Protein AF-A0A8C4LKC0-F1 (afdb_monomer_lite)

Secondary structure (DSSP, 8-state):
---------------------------------------------------------------PPPP-PPP-----PPPP-----------------S---HHHHHHHHHHHHHHHHHHHHHHHHHHHHHHHHHHHHHHHHHHHHHHHHHHHHHHHHHHHHHHHHHHHHHHHHHHHHHHHHHHHHHHHHHHHHHHHHHHHHHHHHHHHHHHHHHHHHHHHHHHHHHHHHHHHHHHHHHHHHHHHHHHS---------

Sequence (257 aa):
MTSSCISSSHCLGSTRTFRARNVSVCSSDVGDQPGAEVKAASLCLSATQAHANRVCVGTTPLGRPSLCLPHSCNAACPLPGTCDIPGNIGTCGTYCEGTMNSHEKVTMQFLNNRLANYLEKVRQLERDNAELETKILELSKCHESSVCLDYQNYFWTMEELQQKILCSKAENARLIIQIDNAKLAADHFRIKHESERALRQLVESDMCGMHKLLDDLSLAKADLEAQQESLKEELLCLMSNHEQTCSLPVGSRPFRP

Radius of gyration: 64.74 Å; chains: 1; bounding box: 136×68×201 Å

pLDDT: mean 70.98, std 27.34, range [29.52, 98.81]

Structure (mmCIF, N/CA/C/O backbone):
data_AF-A0A8C4LKC0-F1
#
_entry.id   AF-A0A8C4LKC0-F1
#
loop_
_atom_site.group_PDB
_atom_site.id
_atom_site.type_symbol
_atom_site.label_atom_id
_atom_site.label_alt_id
_atom_site.label_comp_id
_atom_site.label_asym_id
_atom_site.label_entity_id
_atom_site.label_seq_id
_atom_site.pdbx_PDB_ins_code
_atom_site.Cartn_x
_atom_site.Cartn_y
_atom_site.Cartn_z
_atom_site.occupancy
_atom_site.B_iso_or_equiv
_atom_site.auth_seq_id
_atom_site.auth_comp_id
_atom_site.auth_asym_id
_atom_site.auth_atom_id
_atom_site.pdbx_PDB_model_num
ATOM 1 N N . MET A 1 1 ? 17.987 -31.503 33.584 1.00 37.50 1 MET A N 1
ATOM 2 C CA . MET A 1 1 ? 19.422 -31.763 33.322 1.00 37.50 1 MET A CA 1
ATOM 3 C C . MET A 1 1 ? 19.566 -31.660 31.809 1.00 37.50 1 MET A C 1
ATOM 5 O O . MET A 1 1 ? 18.883 -32.423 31.154 1.00 37.50 1 MET A O 1
ATOM 9 N N . THR A 1 2 ? 20.209 -30.707 31.139 1.00 37.84 2 THR A N 1
ATOM 10 C CA . THR A 1 2 ? 21.272 -29.709 31.387 1.00 37.84 2 THR A CA 1
ATOM 11 C C . THR A 1 2 ? 21.119 -28.668 30.253 1.00 37.84 2 THR A C 1
ATOM 13 O O . THR A 1 2 ? 20.965 -29.064 29.106 1.00 37.84 2 THR A O 1
ATOM 16 N N . SER A 1 3 ? 20.864 -27.383 30.514 1.00 39.84 3 SER A N 1
ATOM 17 C CA . SER A 1 3 ? 21.844 -26.281 30.618 1.00 39.84 3 SER A CA 1
ATOM 18 C C . SER A 1 3 ? 22.968 -26.281 29.572 1.00 39.84 3 SER A C 1
ATOM 20 O O . SER A 1 3 ? 23.794 -27.190 29.568 1.00 39.84 3 SER A O 1
ATOM 22 N N . SER A 1 4 ? 23.057 -25.218 28.765 1.00 42.38 4 SER A N 1
ATOM 23 C CA . SER A 1 4 ? 24.272 -24.382 28.686 1.00 42.38 4 SER A CA 1
ATOM 24 C C . SER A 1 4 ? 24.050 -23.147 27.802 1.00 42.38 4 SER A C 1
ATOM 26 O O . SER A 1 4 ? 23.957 -23.215 26.581 1.00 42.38 4 SER A O 1
ATOM 28 N N . CYS A 1 5 ? 23.978 -21.996 28.466 1.00 36.09 5 CYS A N 1
ATOM 29 C CA . CYS A 1 5 ? 24.148 -20.670 27.890 1.00 36.09 5 CYS A CA 1
ATOM 30 C C . CYS A 1 5 ? 25.656 -20.394 27.775 1.00 36.09 5 CYS A C 1
ATOM 32 O O . CYS A 1 5 ? 26.385 -20.667 28.729 1.00 36.09 5 CYS A O 1
ATOM 34 N N . ILE A 1 6 ? 26.124 -19.823 26.664 1.00 41.34 6 ILE A N 1
ATOM 35 C CA . ILE A 1 6 ? 27.495 -19.310 26.553 1.00 41.34 6 ILE A CA 1
ATOM 36 C C . ILE A 1 6 ? 27.437 -17.786 26.533 1.00 41.34 6 ILE A C 1
ATOM 38 O O . ILE A 1 6 ? 27.023 -17.167 25.556 1.00 41.34 6 ILE A O 1
ATOM 42 N N . SER A 1 7 ? 27.864 -17.207 27.651 1.00 36.09 7 SER A N 1
ATOM 43 C CA . SER A 1 7 ? 28.342 -15.834 27.755 1.00 36.09 7 SER A CA 1
ATOM 44 C C . SER A 1 7 ? 29.701 -15.715 27.067 1.00 36.09 7 SER A C 1
ATOM 46 O O . SER A 1 7 ? 30.572 -16.556 27.279 1.00 36.09 7 SER A O 1
ATOM 48 N N . SER A 1 8 ? 29.932 -14.630 26.332 1.00 33.34 8 SER A N 1
ATOM 49 C CA . SER A 1 8 ? 31.282 -14.091 26.189 1.00 33.34 8 SER A CA 1
ATOM 50 C C . SER A 1 8 ? 31.224 -12.574 26.130 1.00 33.34 8 SER A C 1
ATOM 52 O O . SER A 1 8 ? 30.426 -11.973 25.413 1.00 33.34 8 SER A O 1
ATOM 54 N N . SER A 1 9 ? 32.045 -11.984 26.979 1.00 35.56 9 SER A N 1
ATOM 55 C CA . SER A 1 9 ? 32.097 -10.588 27.361 1.00 35.56 9 SER A CA 1
ATOM 56 C C . SER A 1 9 ? 33.472 -10.022 27.011 1.00 35.56 9 SER A C 1
ATOM 58 O O . SER A 1 9 ? 34.477 -10.686 27.247 1.00 35.56 9 SER A O 1
ATOM 60 N N . HIS A 1 10 ? 33.472 -8.754 26.592 1.00 33.09 10 HIS A N 1
ATOM 61 C CA . HIS A 1 10 ? 34.586 -7.795 26.560 1.00 33.09 10 HIS A CA 1
ATOM 62 C C . HIS A 1 10 ? 35.634 -7.906 25.443 1.00 33.09 10 HIS A C 1
ATOM 64 O O . HIS A 1 10 ? 36.452 -8.812 25.429 1.00 33.09 10 HIS A O 1
ATOM 70 N N . CYS A 1 11 ? 35.741 -6.820 24.665 1.00 29.81 11 CYS A N 1
ATOM 71 C CA . CYS A 1 11 ? 37.018 -6.140 24.433 1.00 29.81 11 CYS A CA 1
ATOM 72 C C . CYS A 1 11 ? 36.810 -4.616 24.494 1.00 29.81 11 CYS A C 1
ATOM 74 O O . CYS A 1 11 ? 35.957 -4.052 23.812 1.00 29.81 11 CYS A O 1
ATOM 76 N N . LEU A 1 12 ? 37.593 -3.982 25.367 1.00 37.25 12 LEU A N 1
ATOM 77 C CA . LEU A 1 12 ? 37.791 -2.542 25.520 1.00 37.25 12 LEU A CA 1
ATOM 78 C C . LEU A 1 12 ? 38.548 -1.961 24.318 1.00 37.25 12 LEU A C 1
ATOM 80 O O . LEU A 1 12 ? 39.459 -2.596 23.795 1.00 37.25 12 LEU A O 1
ATOM 84 N N . GLY A 1 13 ? 38.239 -0.713 23.959 1.00 30.61 13 GLY A N 1
ATOM 85 C CA . GLY A 1 13 ? 38.996 0.046 22.965 1.00 30.61 13 GLY A CA 1
ATOM 86 C C . GLY A 1 13 ? 38.559 1.506 22.883 1.00 30.61 13 GLY A C 1
ATOM 87 O O . GLY A 1 13 ? 37.824 1.888 21.982 1.00 30.61 13 GLY A O 1
ATOM 88 N N . SER A 1 14 ? 39.009 2.324 23.837 1.00 34.75 14 SER A N 1
ATOM 89 C CA . SER A 1 14 ? 38.993 3.790 23.744 1.00 34.75 14 SER A CA 1
ATOM 90 C C . SER A 1 14 ? 39.811 4.271 22.547 1.00 34.75 14 SER A C 1
ATOM 92 O O . SER A 1 14 ? 40.939 3.818 22.381 1.00 34.75 14 SER A O 1
ATOM 94 N N . THR A 1 15 ? 39.332 5.276 21.804 1.00 31.05 15 THR A N 1
ATOM 95 C CA . THR A 1 15 ? 40.091 6.518 21.534 1.00 31.05 15 THR A CA 1
ATOM 96 C C . THR A 1 15 ? 39.315 7.540 20.690 1.00 31.05 15 THR A C 1
ATOM 98 O O . THR A 1 15 ? 38.725 7.222 19.668 1.00 31.05 15 THR A O 1
ATOM 101 N N . ARG A 1 16 ? 39.491 8.805 21.103 1.00 31.92 16 ARG A N 1
ATOM 102 C CA . ARG A 1 16 ? 39.514 10.054 20.316 1.00 31.92 16 ARG A CA 1
ATOM 103 C C . ARG A 1 16 ? 38.202 10.765 19.960 1.00 31.92 16 ARG A C 1
ATOM 105 O O . ARG A 1 16 ? 37.596 10.596 18.913 1.00 31.92 16 ARG A O 1
ATOM 112 N N . THR A 1 17 ? 37.929 11.748 20.812 1.00 36.75 17 THR A N 1
ATOM 113 C CA . THR A 1 17 ? 37.409 13.075 20.477 1.00 36.75 17 THR A CA 1
ATOM 114 C C . THR A 1 17 ? 38.262 13.782 19.408 1.00 36.75 17 THR A C 1
ATOM 116 O O . THR A 1 17 ? 39.487 13.759 19.492 1.00 36.75 17 THR A O 1
ATOM 119 N N . PHE A 1 18 ? 37.627 14.465 18.446 1.00 29.52 18 PHE A N 1
ATOM 120 C CA . PHE A 1 18 ? 38.150 15.658 17.745 1.00 29.52 18 PHE A CA 1
ATOM 121 C C . PHE A 1 18 ? 36.968 16.348 17.027 1.00 29.52 18 PHE A C 1
ATOM 123 O O . PHE A 1 18 ? 36.332 15.761 16.164 1.00 29.52 18 PHE A O 1
ATOM 130 N N . ARG A 1 19 ? 36.457 17.458 17.573 1.00 30.58 19 ARG A N 1
ATOM 131 C CA . ARG A 1 19 ? 36.753 18.857 17.199 1.00 30.58 19 ARG A CA 1
ATOM 132 C C . ARG A 1 19 ? 36.077 19.295 15.893 1.00 30.58 19 ARG A C 1
ATOM 134 O O . ARG A 1 19 ? 36.538 18.987 14.801 1.00 30.58 19 ARG A O 1
ATOM 141 N N . ALA A 1 20 ? 35.041 20.113 16.059 1.00 40.28 20 ALA A N 1
ATOM 142 C CA . ALA A 1 20 ? 34.450 20.940 15.019 1.00 40.28 20 ALA A CA 1
ATOM 143 C C . ALA A 1 20 ? 35.513 21.817 14.335 1.00 40.28 20 ALA A C 1
ATOM 145 O O . ALA A 1 20 ? 36.292 22.505 15.004 1.00 40.28 20 ALA A O 1
ATOM 146 N N . ARG A 1 21 ? 35.509 21.822 13.002 1.00 34.72 21 ARG A N 1
ATOM 147 C CA . ARG A 1 21 ? 36.080 22.890 12.181 1.00 34.72 21 ARG A CA 1
ATOM 148 C C . ARG A 1 21 ? 35.129 23.176 11.028 1.00 34.72 21 ARG A C 1
ATOM 150 O O . ARG A 1 21 ? 34.971 22.357 10.132 1.00 34.72 21 ARG A O 1
ATOM 157 N N . ASN A 1 22 ? 34.538 24.361 11.083 1.00 33.53 22 ASN A N 1
ATOM 158 C CA . ASN A 1 22 ? 34.004 25.053 9.923 1.00 33.53 22 ASN A CA 1
ATOM 159 C C . ASN A 1 22 ? 35.179 25.410 9.008 1.00 33.53 22 ASN A C 1
ATOM 161 O O . ASN A 1 22 ? 36.146 26.012 9.480 1.00 33.53 22 ASN A O 1
ATOM 165 N N . VAL A 1 23 ? 35.084 25.080 7.721 1.00 32.91 23 VAL A N 1
ATOM 166 C CA . VAL A 1 23 ? 35.866 25.738 6.670 1.00 32.91 23 VAL A CA 1
ATOM 167 C C . VAL A 1 23 ? 34.937 26.027 5.496 1.00 32.91 23 VAL A C 1
ATOM 169 O O . VAL A 1 23 ? 34.335 25.133 4.911 1.00 32.91 23 VAL A O 1
ATOM 172 N N . SER A 1 24 ? 34.822 27.321 5.227 1.00 37.06 24 SER A N 1
ATOM 173 C CA . SER A 1 24 ? 34.201 27.978 4.087 1.00 37.06 24 SER A CA 1
ATOM 174 C C . SER A 1 24 ? 34.976 27.744 2.795 1.00 37.06 24 SER A C 1
ATOM 176 O O . SER A 1 24 ? 36.196 27.893 2.830 1.00 37.06 24 SER A O 1
ATOM 178 N N . VAL A 1 25 ? 34.277 27.585 1.667 1.00 30.22 25 VAL A N 1
ATOM 179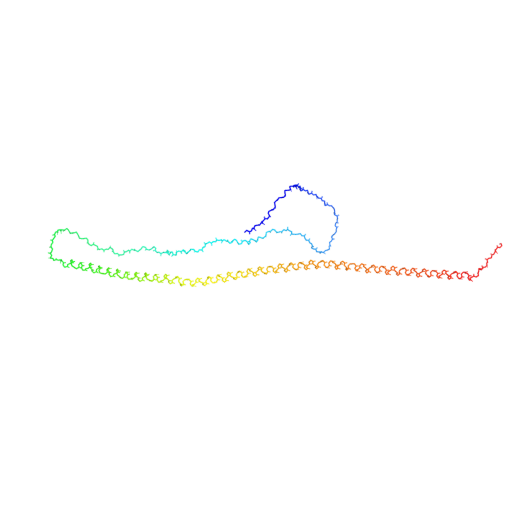 C CA . VAL A 1 25 ? 34.674 28.176 0.374 1.00 30.22 25 VAL A CA 1
ATOM 180 C C . VAL A 1 25 ? 33.410 28.431 -0.465 1.00 30.22 25 VAL A C 1
ATOM 182 O O . VAL A 1 25 ? 32.741 27.484 -0.860 1.00 30.22 25 VAL A O 1
ATOM 185 N N . CYS A 1 26 ? 33.112 29.704 -0.747 1.00 29.91 26 CYS A N 1
ATOM 186 C CA . CYS A 1 26 ? 32.236 30.153 -1.836 1.00 29.91 26 CYS A CA 1
ATOM 187 C C . CYS A 1 26 ? 32.918 31.326 -2.558 1.00 29.91 26 CYS A C 1
ATOM 189 O O . CYS A 1 26 ? 33.368 32.265 -1.900 1.00 29.91 26 CYS A O 1
ATOM 191 N N . SER A 1 27 ? 32.986 31.255 -3.888 1.00 31.16 27 SER A N 1
ATOM 192 C CA . SER A 1 27 ? 33.262 32.322 -4.878 1.00 31.16 27 SER A CA 1
ATOM 193 C C . SER A 1 27 ? 33.128 31.652 -6.265 1.00 31.16 27 SER A C 1
ATOM 195 O O . SER A 1 27 ? 33.616 30.533 -6.401 1.00 31.16 27 SER A O 1
ATOM 197 N N . SER A 1 28 ? 32.448 32.161 -7.300 1.00 35.59 28 SER A N 1
ATOM 198 C CA . SER A 1 28 ? 31.987 33.522 -7.632 1.00 35.59 28 SER A CA 1
ATOM 199 C C . SER A 1 28 ? 30.809 33.496 -8.639 1.00 35.59 28 SER A C 1
ATOM 201 O O . SER A 1 28 ? 30.602 32.484 -9.307 1.00 35.59 28 SER A O 1
ATOM 203 N N . ASP A 1 29 ? 30.118 34.641 -8.743 1.00 31.62 29 ASP A N 1
ATOM 204 C CA . ASP A 1 29 ? 29.080 35.116 -9.697 1.00 31.62 29 ASP A CA 1
ATOM 205 C C . ASP A 1 29 ? 29.373 34.861 -11.204 1.00 31.62 29 ASP A C 1
ATOM 207 O O . ASP A 1 29 ? 30.519 34.612 -11.566 1.00 31.62 29 ASP A O 1
ATOM 211 N N . VAL A 1 30 ? 28.431 34.897 -12.169 1.00 35.84 30 VAL A N 1
ATOM 212 C CA . VAL A 1 30 ? 27.499 35.983 -12.583 1.00 35.84 30 VAL A CA 1
ATOM 213 C C . VAL A 1 30 ? 26.305 35.400 -13.365 1.00 35.84 30 VAL A C 1
ATOM 215 O O . VAL A 1 30 ? 26.451 34.407 -14.075 1.00 35.84 30 VAL A O 1
ATOM 218 N N . GLY A 1 31 ? 25.125 36.016 -13.219 1.00 30.73 31 GLY A N 1
ATOM 219 C CA . GLY A 1 31 ? 23.857 35.543 -13.775 1.00 30.73 31 GLY A CA 1
ATOM 220 C C . GLY A 1 31 ? 23.422 36.126 -15.122 1.00 30.73 31 GLY A C 1
ATOM 221 O O . GLY A 1 31 ? 24.015 37.066 -15.633 1.00 30.73 31 GLY A O 1
ATOM 222 N N . ASP A 1 32 ? 22.321 35.560 -15.621 1.00 32.28 32 ASP A N 1
ATOM 223 C CA . ASP A 1 32 ? 21.267 36.220 -16.397 1.00 32.28 32 ASP A CA 1
ATOM 224 C C . ASP A 1 32 ? 19.953 35.415 -16.228 1.00 32.28 32 ASP A C 1
ATOM 226 O O . ASP A 1 32 ? 19.963 34.191 -16.085 1.00 32.28 32 ASP A O 1
ATOM 230 N N . GLN A 1 33 ? 18.821 36.120 -16.157 1.00 35.34 33 GLN A N 1
ATOM 231 C CA . GLN A 1 33 ? 17.441 35.643 -15.912 1.00 35.34 33 GLN A CA 1
ATOM 232 C C . GLN A 1 33 ? 16.586 35.797 -17.200 1.00 35.34 33 GLN A C 1
ATOM 234 O O . GLN A 1 33 ? 17.034 36.476 -18.120 1.00 35.34 33 GLN A O 1
ATOM 239 N N . PRO A 1 34 ? 15.284 35.420 -17.244 1.00 45.25 34 PRO A N 1
ATOM 240 C CA . PRO A 1 34 ? 14.593 34.256 -16.675 1.00 45.25 34 PRO A CA 1
ATOM 241 C C . PRO A 1 34 ? 13.685 33.541 -17.717 1.00 45.25 34 PRO A C 1
ATOM 243 O O . PRO A 1 34 ? 13.189 34.144 -18.665 1.00 45.25 34 PRO A O 1
ATOM 246 N N . GLY A 1 35 ? 13.367 32.261 -17.493 1.00 30.48 35 GLY A N 1
ATOM 247 C CA . GLY A 1 35 ? 12.399 31.518 -18.313 1.00 30.48 35 GLY A CA 1
ATOM 248 C C . GLY A 1 35 ? 11.907 30.234 -17.644 1.00 30.48 35 GLY A C 1
ATOM 249 O O . GLY A 1 35 ? 12.530 29.196 -17.780 1.00 30.48 35 GLY A O 1
ATOM 250 N N . ALA A 1 36 ? 10.817 30.369 -16.888 1.00 36.09 36 ALA A N 1
ATOM 251 C CA . ALA A 1 36 ? 9.809 29.382 -16.481 1.00 36.09 36 ALA A CA 1
ATOM 252 C C . ALA A 1 36 ? 10.169 27.874 -16.306 1.00 36.09 36 ALA A C 1
ATOM 254 O O . ALA A 1 36 ? 10.377 27.139 -17.263 1.00 36.09 36 ALA A O 1
ATOM 255 N N . GLU A 1 37 ? 9.978 27.443 -15.049 1.00 35.41 37 GLU A N 1
ATOM 256 C CA . GLU A 1 37 ? 9.457 26.151 -14.550 1.00 35.41 37 GLU A CA 1
ATOM 257 C C . GLU A 1 37 ? 10.383 25.078 -13.918 1.00 35.41 37 GLU A C 1
ATOM 259 O O . GLU A 1 37 ? 11.386 24.633 -14.458 1.00 35.41 37 GLU A O 1
ATOM 264 N N . VAL A 1 38 ? 9.860 24.586 -12.776 1.00 33.75 38 VAL A N 1
ATOM 265 C CA . VAL A 1 38 ? 10.078 23.319 -12.038 1.00 33.75 38 VAL A CA 1
ATOM 266 C C . VAL A 1 38 ? 11.004 23.310 -10.799 1.00 33.75 38 VAL A C 1
ATOM 268 O O . VAL A 1 38 ? 12.221 23.229 -10.866 1.00 33.75 38 VAL A O 1
ATOM 271 N N . LYS A 1 39 ? 10.321 23.292 -9.637 1.00 36.88 39 LYS A N 1
ATOM 272 C CA . LYS A 1 39 ? 10.565 22.569 -8.364 1.00 36.88 39 LYS A CA 1
ATOM 273 C C . LYS A 1 39 ? 11.960 21.959 -8.109 1.00 36.88 39 LYS A C 1
ATOM 275 O O . LYS A 1 39 ? 12.294 20.955 -8.722 1.00 36.88 39 LYS A O 1
ATOM 280 N N . ALA A 1 40 ? 12.575 22.343 -6.981 1.00 32.53 40 ALA A N 1
ATOM 281 C CA . ALA A 1 40 ? 12.791 21.444 -5.831 1.00 32.53 40 ALA A CA 1
ATOM 282 C C . ALA A 1 40 ? 13.346 22.172 -4.584 1.00 32.53 40 ALA A C 1
ATOM 284 O O . ALA A 1 40 ? 14.272 22.965 -4.671 1.00 32.53 40 ALA A O 1
ATOM 285 N N . ALA A 1 41 ? 12.794 21.774 -3.431 1.00 35.41 41 ALA A N 1
ATOM 286 C CA . ALA A 1 41 ? 13.377 21.751 -2.085 1.00 35.41 41 ALA A CA 1
ATOM 287 C C . ALA A 1 41 ? 13.736 23.072 -1.372 1.00 35.41 41 ALA A C 1
ATOM 289 O O . ALA A 1 41 ? 14.814 23.622 -1.546 1.00 35.41 41 ALA A O 1
ATOM 290 N N . SER A 1 42 ? 12.892 23.460 -0.409 1.00 39.84 42 SER A N 1
ATOM 291 C CA . SER A 1 42 ? 13.318 23.762 0.970 1.00 39.84 42 SER A CA 1
ATOM 292 C C . SER A 1 42 ? 12.097 24.140 1.807 1.00 39.84 42 SER A C 1
ATOM 294 O O . SER A 1 42 ? 11.524 25.205 1.607 1.00 39.84 42 SER A O 1
ATOM 296 N N . LEU A 1 43 ? 11.678 23.266 2.724 1.00 37.94 43 LEU A N 1
ATOM 297 C CA . LEU A 1 43 ? 10.808 23.636 3.845 1.00 37.94 43 LEU A CA 1
ATOM 298 C C . LEU A 1 43 ? 10.836 22.520 4.896 1.00 37.94 43 LEU A C 1
ATOM 300 O O . LEU A 1 43 ? 9.907 21.735 5.043 1.00 37.94 43 LEU A O 1
ATOM 304 N N . CYS A 1 44 ? 11.941 22.445 5.636 1.00 39.12 44 CYS A N 1
ATOM 305 C CA . CYS A 1 44 ? 11.968 21.756 6.924 1.00 39.12 44 CYS A CA 1
ATOM 306 C C . CYS A 1 44 ? 11.695 22.782 8.024 1.00 39.12 44 CYS A C 1
ATOM 308 O O . CYS A 1 44 ? 12.611 23.256 8.689 1.00 39.12 44 CYS A O 1
ATOM 310 N N . LEU A 1 45 ? 10.421 23.134 8.187 1.00 43.56 45 LEU A N 1
ATOM 311 C CA . LEU A 1 45 ? 9.901 23.868 9.337 1.00 43.56 45 LEU A CA 1
ATOM 312 C C . LEU A 1 45 ? 8.488 23.363 9.629 1.00 43.56 45 LEU A C 1
ATOM 314 O O . LEU A 1 45 ? 7.521 23.873 9.081 1.00 43.56 45 LEU A O 1
ATOM 318 N N . SER A 1 46 ? 8.390 22.373 10.514 1.00 38.06 46 SER A N 1
ATOM 319 C CA . SER A 1 46 ? 7.244 22.232 11.417 1.00 38.06 46 SER A CA 1
ATOM 320 C C . SER A 1 46 ? 7.523 21.136 12.439 1.00 38.06 46 SER A C 1
ATOM 322 O O . SER A 1 46 ? 7.549 19.945 12.134 1.00 38.06 46 SER A O 1
ATOM 324 N N . ALA A 1 47 ? 7.754 21.584 13.669 1.00 39.50 47 ALA A N 1
ATOM 325 C CA . ALA A 1 47 ? 7.640 20.781 14.867 1.00 39.50 47 ALA A CA 1
ATOM 326 C C . ALA A 1 47 ? 6.162 20.443 15.157 1.00 39.50 47 ALA A C 1
ATOM 328 O O . ALA A 1 47 ? 5.251 21.120 14.685 1.00 39.50 47 ALA A O 1
ATOM 329 N N . THR A 1 48 ? 5.982 19.442 16.023 1.00 45.06 48 THR A N 1
ATOM 330 C CA . THR A 1 48 ? 4.782 19.095 16.811 1.00 45.06 48 THR A CA 1
ATOM 331 C C . THR A 1 48 ? 3.569 18.496 16.091 1.00 45.06 48 THR A C 1
ATOM 333 O O . THR A 1 48 ? 2.728 19.221 15.584 1.00 45.06 48 THR A O 1
ATOM 336 N N . GLN A 1 49 ? 3.375 17.178 16.252 1.00 40.28 49 GLN A N 1
ATOM 337 C CA . GLN A 1 49 ? 2.106 16.651 16.773 1.00 40.28 49 GLN A CA 1
ATOM 338 C C . GLN A 1 49 ? 2.315 15.284 17.442 1.00 40.28 49 GLN A C 1
ATOM 340 O O . GLN A 1 49 ? 2.811 14.333 16.844 1.00 40.28 49 GLN A O 1
ATOM 345 N N . ALA A 1 50 ? 1.981 15.222 18.729 1.00 43.62 50 ALA A N 1
ATOM 346 C CA . ALA A 1 50 ? 2.074 14.045 19.575 1.00 43.62 50 ALA A CA 1
ATOM 347 C C . ALA A 1 50 ? 1.012 12.999 19.204 1.00 43.62 50 ALA A C 1
ATOM 349 O O . ALA A 1 50 ? -0.164 13.330 19.095 1.00 43.62 50 ALA A O 1
ATOM 350 N N . HIS A 1 51 ? 1.401 11.725 19.142 1.00 42.91 51 HIS A N 1
ATOM 351 C CA . HIS A 1 51 ? 0.477 10.614 19.370 1.00 42.91 51 HIS A CA 1
ATOM 352 C C . HIS A 1 51 ? 1.011 9.737 20.498 1.00 42.91 51 HIS A C 1
ATOM 354 O O . HIS A 1 51 ? 1.663 8.712 20.307 1.00 42.91 51 HIS A O 1
ATOM 360 N N . ALA A 1 52 ? 0.717 10.181 21.717 1.00 41.72 52 ALA A N 1
ATOM 361 C CA . ALA A 1 52 ? 0.752 9.344 22.899 1.00 41.72 52 ALA A CA 1
ATOM 362 C C . ALA A 1 52 ? -0.469 8.410 22.874 1.00 41.72 52 ALA A C 1
ATOM 364 O O . ALA A 1 52 ? -1.520 8.746 23.400 1.00 41.72 52 ALA A O 1
ATOM 365 N N . ASN A 1 53 ? -0.322 7.225 22.280 1.00 47.66 53 ASN A N 1
ATOM 366 C CA . ASN A 1 53 ? -1.230 6.096 22.509 1.00 47.66 53 ASN A CA 1
ATOM 367 C C . ASN A 1 53 ? -0.507 5.028 23.338 1.00 47.66 53 ASN A C 1
ATOM 369 O O . ASN A 1 53 ? -0.318 3.891 22.915 1.00 47.66 53 ASN A O 1
ATOM 373 N N . ARG A 1 54 ? -0.087 5.407 24.548 1.00 42.81 54 ARG A N 1
ATOM 374 C CA . ARG A 1 54 ? 0.118 4.447 25.635 1.00 42.81 54 ARG A CA 1
ATOM 375 C C . ARG A 1 54 ? -1.138 4.480 26.493 1.00 42.81 54 ARG A C 1
ATOM 377 O O . ARG A 1 54 ? -1.260 5.308 27.387 1.00 42.81 54 ARG A O 1
ATOM 384 N N . VAL A 1 55 ? -2.076 3.580 26.211 1.00 37.66 55 VAL A N 1
ATOM 385 C CA . VAL A 1 55 ? -3.112 3.239 27.187 1.00 37.66 55 VAL A CA 1
ATOM 386 C C . VAL A 1 55 ? -2.399 2.485 28.305 1.00 37.66 55 VAL A C 1
ATOM 388 O O . VAL A 1 55 ? -2.078 1.305 28.170 1.00 37.66 55 VAL A O 1
ATOM 391 N N . CYS A 1 56 ? -2.075 3.196 29.384 1.00 38.00 56 CYS A N 1
ATOM 392 C CA . CYS A 1 56 ? -1.774 2.570 30.662 1.00 38.00 56 CYS A CA 1
ATOM 393 C C . CYS A 1 56 ? -3.028 1.803 31.089 1.00 38.00 56 CYS A C 1
ATOM 395 O O . CYS A 1 56 ? -4.052 2.410 31.399 1.00 38.00 56 CYS A O 1
ATOM 397 N N . VAL A 1 57 ? -2.957 0.472 31.082 1.00 42.47 57 VAL A N 1
ATOM 398 C CA . VAL A 1 57 ? -3.955 -0.382 31.728 1.00 42.47 57 VAL A CA 1
ATOM 399 C C . VAL A 1 57 ? -3.779 -0.177 33.230 1.00 42.47 57 VAL A C 1
ATOM 401 O O . VAL A 1 57 ? -2.933 -0.804 33.863 1.00 42.47 57 VAL A O 1
ATOM 404 N N . GLY A 1 58 ? -4.513 0.787 33.781 1.00 32.50 58 GLY A N 1
ATOM 405 C CA . GLY A 1 58 ? -4.647 0.940 35.220 1.00 32.50 58 GLY A CA 1
ATOM 406 C C . GLY A 1 58 ? -5.372 -0.282 35.767 1.00 32.50 58 GLY A C 1
ATOM 407 O O . GLY A 1 58 ? -6.518 -0.538 35.413 1.00 32.50 58 GLY A O 1
ATOM 408 N N . THR A 1 59 ? -4.702 -1.054 36.615 1.00 44.91 59 THR A N 1
ATOM 409 C CA . THR A 1 59 ? -5.340 -2.075 37.443 1.00 44.91 59 THR A CA 1
ATOM 410 C C . THR A 1 59 ? -6.094 -1.368 38.568 1.00 44.91 59 THR A C 1
ATOM 412 O O . THR A 1 59 ? -5.522 -1.088 39.621 1.00 44.91 59 THR A O 1
ATOM 415 N N . THR A 1 60 ? -7.362 -1.029 38.351 1.00 41.75 60 THR A N 1
ATOM 416 C CA . THR A 1 60 ? -8.277 -0.637 39.430 1.00 41.75 60 THR A CA 1
ATOM 417 C C . THR A 1 60 ? -9.063 -1.861 39.901 1.00 41.75 60 THR A C 1
ATOM 419 O O . THR A 1 60 ? -9.743 -2.490 39.092 1.00 41.75 60 THR A O 1
ATOM 422 N N . PRO A 1 61 ? -9.018 -2.211 41.199 1.00 46.66 61 PRO A N 1
ATOM 423 C CA . PRO A 1 61 ? -9.919 -3.193 41.770 1.00 46.66 61 PRO A CA 1
ATOM 424 C C . PRO A 1 61 ? -11.167 -2.454 42.257 1.00 46.66 61 PRO A C 1
ATOM 426 O O . PRO A 1 61 ? -11.104 -1.710 43.234 1.00 46.66 61 PRO A O 1
ATOM 429 N N . LEU A 1 62 ? -12.309 -2.631 41.597 1.00 43.41 62 LEU A N 1
ATOM 430 C CA . LEU A 1 62 ? -13.583 -2.175 42.151 1.00 43.41 62 LEU A CA 1
ATOM 431 C C . LEU A 1 62 ? -14.660 -3.237 41.981 1.00 43.41 62 LEU A C 1
ATOM 433 O O . LEU A 1 62 ? -14.971 -3.666 40.877 1.00 43.41 62 LEU A O 1
ATOM 437 N N . GLY A 1 63 ? -15.220 -3.626 43.126 1.00 33.94 63 GLY A N 1
ATOM 438 C CA . GLY A 1 63 ? -16.359 -4.524 43.226 1.00 33.94 63 GLY A CA 1
ATOM 439 C C . GLY A 1 63 ? -16.623 -5.004 44.653 1.00 33.94 63 GLY A C 1
ATOM 440 O O . GLY A 1 63 ? -16.791 -6.198 44.865 1.00 33.94 63 GLY A O 1
ATOM 441 N N . ARG A 1 64 ? -16.623 -4.107 45.652 1.00 44.09 64 ARG A N 1
ATOM 442 C CA . ARG A 1 64 ? -17.263 -4.372 46.955 1.00 44.09 64 ARG A CA 1
ATOM 443 C C . ARG A 1 64 ? -18.619 -3.654 46.957 1.00 44.09 64 ARG A C 1
ATOM 445 O O . ARG A 1 64 ? -18.623 -2.463 46.647 1.00 44.09 64 ARG A O 1
ATOM 452 N N . PRO A 1 65 ? -19.740 -4.306 47.310 1.00 38.19 65 PRO A N 1
ATOM 453 C CA . PRO A 1 65 ? -21.026 -3.626 47.382 1.00 38.19 65 PRO A CA 1
ATOM 454 C C . PRO A 1 65 ? -21.084 -2.764 48.647 1.00 38.19 65 PRO A C 1
ATOM 456 O O . PRO A 1 65 ? -20.950 -3.267 49.764 1.00 38.19 65 PRO A O 1
ATOM 459 N N . SER A 1 66 ? -21.265 -1.456 48.478 1.00 38.19 66 SER A N 1
ATOM 460 C CA . SER A 1 66 ? -21.590 -0.539 49.569 1.00 38.19 66 SER A CA 1
ATOM 461 C C . SER A 1 66 ? -23.065 -0.691 49.935 1.00 38.19 66 SER A C 1
ATOM 463 O O . SER A 1 66 ? -23.936 -0.484 49.094 1.00 38.19 66 SER A O 1
ATOM 465 N N . LEU A 1 67 ? -23.327 -1.033 51.195 1.00 40.03 67 LEU A N 1
ATOM 466 C CA . LEU A 1 67 ? -24.650 -1.041 51.814 1.00 40.03 67 LEU A CA 1
ATOM 467 C C . LEU A 1 67 ? -25.315 0.336 51.649 1.00 40.03 67 LEU A C 1
ATOM 469 O O . LEU A 1 67 ? -24.811 1.341 52.152 1.00 40.03 67 LEU A O 1
ATOM 473 N N . CYS A 1 68 ? -26.446 0.384 50.946 1.00 37.47 68 CYS A N 1
ATOM 474 C CA . CYS A 1 68 ? -27.283 1.574 50.856 1.00 37.47 68 CYS A CA 1
ATOM 475 C C . CYS A 1 68 ? -28.064 1.748 52.166 1.00 37.47 68 CYS A C 1
ATOM 477 O O . CYS A 1 68 ? -29.045 1.050 52.406 1.00 37.47 68 CYS A O 1
ATOM 479 N N . LEU A 1 69 ? -27.638 2.693 53.007 1.00 43.88 69 LEU A N 1
ATOM 480 C CA . LEU A 1 69 ? -28.449 3.226 54.103 1.00 43.88 69 LEU A CA 1
ATOM 481 C C . LEU A 1 69 ? -29.180 4.486 53.603 1.00 43.88 69 LEU A C 1
ATOM 483 O O . LEU A 1 69 ? -28.499 5.445 53.226 1.00 43.88 69 LEU A O 1
ATOM 487 N N . PRO A 1 70 ? -30.523 4.557 53.618 1.00 39.72 70 PRO A N 1
ATOM 488 C CA . PRO A 1 70 ? -31.215 5.803 53.329 1.00 39.72 70 PRO A CA 1
ATOM 489 C C . PRO A 1 70 ? -31.194 6.717 54.558 1.00 39.72 70 PRO A C 1
ATOM 491 O O . PRO A 1 70 ? -31.628 6.344 55.647 1.00 39.72 70 PRO A O 1
ATOM 494 N N . HIS A 1 71 ? -30.716 7.943 54.361 1.00 40.78 71 HIS A N 1
ATOM 495 C CA . HIS A 1 71 ? -31.005 9.076 55.233 1.00 40.78 71 HIS A CA 1
ATOM 496 C C . HIS A 1 71 ? -32.342 9.687 54.812 1.00 40.78 71 HIS A C 1
ATOM 498 O O . HIS A 1 71 ? -32.438 10.167 53.689 1.00 40.78 71 HIS A O 1
ATOM 504 N N . SER A 1 72 ? -33.324 9.725 55.716 1.00 44.78 72 SER A N 1
ATOM 505 C CA . SER A 1 72 ? -34.064 10.951 56.071 1.00 44.78 72 SER A CA 1
ATOM 506 C C . SER A 1 72 ? -35.349 10.612 56.822 1.00 44.78 72 SER A C 1
ATOM 508 O O . SER A 1 72 ? -36.278 10.100 56.207 1.00 44.78 72 SER A O 1
ATOM 510 N N . CYS A 1 73 ? -35.432 10.965 58.107 1.00 33.03 73 CYS A N 1
ATOM 511 C CA . CYS A 1 73 ? -36.537 11.760 58.666 1.00 33.03 73 CYS A CA 1
ATOM 512 C C . CYS A 1 73 ? -36.275 12.055 60.156 1.00 33.03 73 CYS A C 1
ATOM 514 O O . CYS A 1 73 ? -36.700 11.330 61.046 1.00 33.03 73 CYS A O 1
ATOM 516 N N . ASN A 1 74 ? -35.585 13.167 60.431 1.00 48.00 74 ASN A N 1
ATOM 517 C CA . ASN A 1 74 ? -35.625 13.809 61.745 1.00 48.00 74 ASN A CA 1
ATOM 518 C C . ASN A 1 74 ? -36.907 14.645 61.815 1.00 48.00 74 ASN A C 1
ATOM 520 O O . ASN A 1 74 ? -36.902 15.826 61.475 1.00 48.00 74 ASN A O 1
ATOM 524 N N . ALA A 1 75 ? -38.007 14.026 62.228 1.00 37.84 75 ALA A N 1
ATOM 525 C CA . ALA A 1 75 ? -39.188 14.740 62.690 1.00 37.84 75 ALA A CA 1
ATOM 526 C C . ALA A 1 75 ? -39.470 14.275 64.120 1.00 37.84 75 ALA A C 1
ATOM 528 O O . ALA A 1 75 ? -39.819 13.122 64.359 1.00 37.84 75 ALA A O 1
ATOM 529 N N . ALA A 1 76 ? -39.250 15.170 65.080 1.00 43.66 76 ALA A N 1
ATOM 530 C CA . ALA A 1 76 ? -39.639 14.963 66.463 1.00 43.66 76 ALA A CA 1
ATOM 531 C C . ALA A 1 76 ? -41.169 14.848 66.532 1.00 43.66 76 ALA A C 1
ATOM 533 O O . ALA A 1 76 ? -41.879 15.822 66.292 1.00 43.66 76 ALA A O 1
ATOM 534 N N . CYS A 1 77 ? -41.673 13.659 66.855 1.00 38.69 77 CYS A N 1
ATOM 535 C CA . CYS A 1 77 ? -43.077 13.454 67.193 1.00 38.69 77 CYS A CA 1
ATOM 536 C C . CYS A 1 77 ? -43.263 13.724 68.695 1.00 38.69 77 CYS A C 1
ATOM 538 O O . CYS A 1 77 ? -42.658 13.016 69.505 1.00 38.69 77 CYS A O 1
ATOM 540 N N . PRO A 1 78 ? -44.088 14.701 69.110 1.00 43.09 78 PRO A N 1
ATOM 541 C CA . PRO A 1 78 ? -44.474 14.836 70.505 1.00 43.09 78 PRO A CA 1
ATOM 542 C C . PRO A 1 78 ? -45.464 13.715 70.832 1.00 43.09 78 PRO A C 1
ATOM 544 O O . PRO A 1 78 ? -46.519 13.608 70.208 1.00 43.09 78 PRO A O 1
ATOM 547 N N . LEU A 1 79 ? -45.121 12.867 71.800 1.00 37.16 79 LEU A N 1
ATOM 548 C CA . LEU A 1 79 ? -46.047 11.880 72.353 1.00 37.16 79 LEU A CA 1
ATOM 549 C C . LEU A 1 79 ? -47.224 12.606 73.035 1.00 37.16 79 LEU A C 1
ATOM 551 O O . LEU A 1 79 ? -46.984 13.422 73.927 1.00 37.16 79 LEU A O 1
ATOM 555 N N . PRO A 1 80 ? -48.486 12.318 72.671 1.00 40.62 80 PRO A N 1
ATOM 556 C CA . PRO A 1 80 ? -49.644 12.867 73.358 1.00 40.62 80 PRO A CA 1
ATOM 557 C C . PRO A 1 80 ? -50.049 11.950 74.520 1.00 40.62 80 PRO A C 1
ATOM 559 O O . PRO A 1 80 ? -50.313 10.766 74.313 1.00 40.62 80 PRO A O 1
ATOM 562 N N . GLY A 1 81 ? -50.143 12.499 75.736 1.00 45.69 81 GLY A N 1
ATOM 563 C CA . GLY A 1 81 ? -50.862 11.834 76.830 1.00 45.69 81 GLY A CA 1
ATOM 564 C C . GLY A 1 81 ? -50.242 11.923 78.222 1.00 45.69 81 GLY A C 1
ATOM 565 O O . GLY A 1 81 ? -50.054 10.894 78.863 1.00 45.69 81 GLY A O 1
ATOM 566 N N . THR A 1 82 ? -49.982 13.128 78.730 1.00 49.22 82 THR A N 1
ATOM 567 C CA . THR A 1 82 ? -49.774 13.346 80.173 1.00 49.22 82 THR A CA 1
ATOM 568 C C . THR A 1 82 ? -50.602 14.531 80.641 1.00 49.22 82 THR A C 1
ATOM 570 O O . THR A 1 82 ? -50.085 15.630 80.827 1.00 49.22 82 THR A O 1
ATOM 573 N N . CYS A 1 83 ? -51.898 14.311 80.821 1.00 52.69 83 CYS A N 1
ATOM 574 C CA . CYS A 1 83 ? -52.737 15.158 81.658 1.00 52.69 83 CYS A CA 1
ATOM 575 C C . CYS A 1 83 ? -53.622 14.235 82.503 1.00 52.69 83 CYS A C 1
ATOM 577 O O . CYS A 1 83 ? -54.058 13.194 82.018 1.00 52.69 83 CYS A O 1
ATOM 579 N N . ASP A 1 84 ? -53.827 14.636 83.757 1.00 43.06 84 ASP A N 1
ATOM 580 C CA . ASP A 1 84 ? -54.768 14.088 84.742 1.00 43.06 84 ASP A CA 1
ATOM 581 C C . ASP A 1 84 ? -54.241 12.978 85.670 1.00 43.06 84 ASP A C 1
ATOM 583 O O . ASP A 1 84 ? -54.650 11.820 85.622 1.00 43.06 84 ASP A O 1
ATOM 587 N N . ILE A 1 85 ? -53.384 13.377 86.619 1.00 52.09 85 ILE A N 1
ATOM 588 C CA . ILE A 1 85 ? -53.301 12.714 87.929 1.00 52.09 85 ILE A CA 1
ATOM 589 C C . ILE A 1 85 ? -53.888 13.681 88.968 1.00 52.09 85 ILE A C 1
ATOM 591 O O . ILE A 1 85 ? -53.242 14.683 89.283 1.00 52.09 85 ILE A O 1
ATOM 595 N N . PRO A 1 86 ? -55.080 13.418 89.535 1.00 48.38 86 PRO A N 1
ATOM 596 C CA . PRO A 1 86 ? -55.522 14.107 90.736 1.00 48.38 86 PRO A CA 1
ATOM 597 C C . PRO A 1 86 ? -54.703 13.588 91.921 1.00 48.38 86 PRO A C 1
ATOM 599 O O . PRO A 1 86 ? -54.743 12.403 92.254 1.00 48.38 86 PRO A O 1
ATOM 602 N N . GLY A 1 87 ? -53.944 14.483 92.549 1.00 48.72 87 GLY A N 1
ATOM 603 C CA . GLY A 1 87 ? -53.290 14.211 93.821 1.00 48.72 87 GLY A CA 1
ATOM 604 C C . GLY A 1 87 ? -54.333 14.044 94.922 1.00 48.72 87 GLY A C 1
ATOM 605 O O . GLY A 1 87 ? -55.126 14.951 95.161 1.00 48.72 87 GLY A O 1
ATOM 606 N N . ASN A 1 88 ? -54.306 12.903 95.610 1.00 43.94 88 ASN A N 1
ATOM 607 C CA . ASN A 1 88 ? -54.963 12.757 96.900 1.00 43.94 88 ASN A CA 1
ATOM 608 C C . ASN A 1 88 ? -53.939 12.297 97.943 1.00 43.94 88 ASN A C 1
ATOM 610 O O . ASN A 1 88 ? -53.351 11.222 97.834 1.00 43.94 88 ASN A O 1
ATOM 614 N N . ILE A 1 89 ? -53.718 13.165 98.928 1.00 49.44 89 ILE A N 1
ATOM 615 C CA . ILE A 1 89 ? -52.939 12.921 100.139 1.00 49.44 89 ILE A CA 1
ATOM 616 C C . ILE A 1 89 ? -53.862 12.180 101.109 1.00 49.44 89 ILE A C 1
ATOM 618 O O . ILE A 1 89 ? -54.917 12.695 101.467 1.00 49.44 89 ILE A O 1
ATOM 622 N N . GLY A 1 90 ? -53.467 10.985 101.546 1.00 39.72 90 GLY A N 1
ATOM 623 C CA . GLY A 1 90 ? -54.246 10.184 102.487 1.00 39.72 90 GLY A CA 1
ATOM 624 C C . GLY A 1 90 ? -53.366 9.234 103.289 1.00 39.72 90 GLY A C 1
ATOM 625 O O . GLY A 1 90 ? -53.044 8.138 102.847 1.00 39.72 90 GLY A O 1
ATOM 626 N N . THR A 1 91 ? -52.972 9.685 104.473 1.00 45.03 91 THR A N 1
ATOM 627 C CA . THR A 1 91 ? -52.394 8.893 105.563 1.00 45.03 91 THR A CA 1
ATOM 628 C C . THR A 1 91 ? -53.420 7.882 106.102 1.00 45.03 91 THR A C 1
ATOM 630 O O . THR A 1 91 ? -54.566 8.279 106.290 1.00 45.03 91 THR A O 1
ATOM 633 N N . CYS A 1 92 ? -53.003 6.641 106.426 1.00 39.47 92 CYS A N 1
ATOM 634 C CA . CYS A 1 92 ? -53.299 5.888 107.677 1.00 39.47 92 CYS A CA 1
ATOM 635 C C . CYS A 1 92 ? -53.400 4.347 107.495 1.00 39.47 92 CYS A C 1
ATOM 637 O O . CYS A 1 92 ? -54.220 3.864 106.727 1.00 39.47 92 CYS A O 1
ATOM 639 N N . GLY A 1 93 ? -52.604 3.603 108.283 1.00 43.47 93 GLY A N 1
ATOM 640 C CA . GLY A 1 93 ? -53.080 2.537 109.189 1.00 43.47 93 GLY A CA 1
ATOM 641 C C . GLY A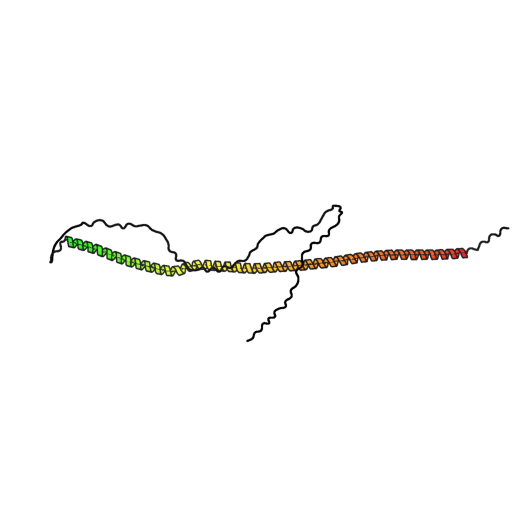 1 93 ? -53.512 1.155 108.661 1.00 43.47 93 GLY A C 1
ATOM 642 O O . GLY A 1 93 ? -54.632 0.975 108.212 1.00 43.47 93 GLY A O 1
ATOM 643 N N . THR A 1 94 ? -52.650 0.157 108.887 1.00 43.75 94 THR A N 1
ATOM 644 C CA . THR A 1 94 ? -52.910 -1.093 109.646 1.00 43.75 94 THR A CA 1
ATOM 645 C C . THR A 1 94 ? -54.259 -1.842 109.478 1.00 43.75 94 THR A C 1
ATOM 647 O O . THR A 1 94 ? -55.232 -1.528 110.147 1.00 43.75 94 THR A O 1
ATOM 650 N N . TYR A 1 95 ? -54.193 -2.934 108.698 1.00 46.09 95 TYR A N 1
ATOM 651 C CA . TYR A 1 95 ? -54.896 -4.241 108.727 1.00 46.09 95 TYR A CA 1
ATOM 652 C C . TYR A 1 95 ? -56.439 -4.406 108.795 1.00 46.09 95 TYR A C 1
ATOM 654 O O . TYR A 1 95 ? -57.128 -3.894 109.667 1.00 46.09 95 TYR A O 1
ATOM 662 N N . CYS A 1 96 ? -56.855 -5.381 107.967 1.00 42.66 96 CYS A N 1
ATOM 663 C CA . CYS A 1 96 ? -57.974 -6.337 108.068 1.00 42.66 96 CYS A CA 1
ATOM 664 C C . CYS A 1 96 ? -59.333 -6.015 107.410 1.00 42.66 96 CYS A C 1
ATOM 666 O O . CYS A 1 96 ? -60.188 -5.337 107.958 1.00 42.66 96 CYS A O 1
ATOM 668 N N . GLU A 1 97 ? -59.499 -6.652 106.243 1.00 51.19 97 GLU A N 1
ATOM 669 C CA . GLU A 1 97 ? -60.576 -7.588 105.882 1.00 51.19 97 GLU A CA 1
ATOM 670 C C . GLU A 1 97 ? -62.040 -7.120 105.937 1.00 51.19 97 GLU A C 1
ATOM 672 O O . GLU A 1 97 ? -62.637 -6.918 106.988 1.00 51.19 97 GLU A O 1
ATOM 677 N N . GLY A 1 98 ? -62.652 -7.109 104.746 1.00 56.50 98 GLY A N 1
ATOM 678 C CA . GLY A 1 98 ? -64.095 -7.265 104.597 1.00 56.50 98 GLY A CA 1
ATOM 679 C C . GLY A 1 98 ? -64.873 -5.980 104.343 1.00 56.50 98 GLY A C 1
ATOM 680 O O . GLY A 1 98 ? -65.689 -5.596 105.169 1.00 56.50 98 GLY A O 1
ATOM 681 N N . THR A 1 99 ? -64.655 -5.357 103.178 1.00 56.91 99 THR A N 1
ATOM 682 C CA . THR A 1 99 ? -65.658 -4.750 102.265 1.00 56.91 99 THR A CA 1
ATOM 683 C C . THR A 1 99 ? -64.946 -3.681 101.439 1.00 56.91 99 THR A C 1
ATOM 685 O O . THR A 1 99 ? -64.875 -2.520 101.827 1.00 56.91 99 THR A O 1
ATOM 688 N N . MET A 1 100 ? -64.376 -4.078 100.296 1.00 53.34 100 MET A N 1
ATOM 689 C CA . MET A 1 100 ? -63.841 -3.116 99.329 1.00 53.34 100 MET A CA 1
ATOM 690 C C . MET A 1 100 ? -64.977 -2.196 98.889 1.00 53.34 100 MET A C 1
ATOM 692 O O . MET A 1 100 ? -66.033 -2.662 98.447 1.00 53.34 100 MET A O 1
ATOM 696 N N . ASN A 1 101 ? -64.755 -0.895 99.029 1.00 63.22 101 ASN A N 1
ATOM 697 C CA . ASN A 1 101 ? -65.673 0.142 98.596 1.00 63.22 101 ASN A CA 1
ATOM 698 C C . ASN A 1 101 ? -66.005 -0.090 97.108 1.00 63.22 101 ASN A C 1
ATOM 700 O O . ASN A 1 101 ? -65.101 -0.325 96.303 1.00 63.22 101 ASN A O 1
ATOM 704 N N . SER A 1 102 ? -67.284 -0.045 96.712 1.00 71.88 102 SER A N 1
ATOM 705 C CA . SER A 1 102 ? -67.712 -0.295 95.319 1.00 71.88 102 SER A CA 1
ATOM 706 C C . SER A 1 102 ? -66.904 0.524 94.302 1.00 71.88 102 SER A C 1
ATOM 708 O O . SER A 1 102 ? -66.670 0.074 93.183 1.00 71.88 102 SER A O 1
ATOM 710 N N . HIS A 1 103 ? -66.438 1.705 94.709 1.00 79.00 103 HIS A N 1
ATOM 711 C CA . HIS A 1 103 ? -65.564 2.574 93.933 1.00 79.00 103 HIS A CA 1
ATOM 712 C C . HIS A 1 103 ? -64.183 1.953 93.630 1.00 79.00 103 HIS A C 1
ATOM 714 O O . HIS A 1 103 ? -63.752 1.955 92.482 1.00 79.00 103 HIS A O 1
ATOM 720 N N . GLU A 1 104 ? -63.502 1.357 94.613 1.00 83.38 104 GLU A N 1
ATOM 721 C CA . GLU A 1 104 ? -62.192 0.704 94.422 1.00 83.38 104 GLU A CA 1
ATOM 722 C C . GLU A 1 104 ? -62.295 -0.499 93.483 1.00 83.38 104 GLU A C 1
ATOM 724 O O . GLU A 1 104 ? -61.418 -0.734 92.649 1.00 83.38 104 GLU A O 1
ATOM 729 N N . LYS A 1 105 ? -63.414 -1.225 93.563 1.00 86.44 105 LYS A N 1
ATOM 730 C CA . LYS A 1 105 ? -63.704 -2.356 92.681 1.00 86.44 105 LYS A CA 1
ATOM 731 C C . LYS A 1 105 ? -63.884 -1.916 91.224 1.00 86.44 105 LYS A C 1
ATOM 733 O O . LYS A 1 105 ? -63.367 -2.580 90.327 1.00 86.44 105 LYS A O 1
ATOM 738 N N . VAL A 1 106 ? -64.563 -0.791 90.986 1.00 86.38 106 VAL A N 1
ATOM 739 C CA . VAL A 1 106 ? -64.723 -0.201 89.643 1.00 86.38 106 VAL A CA 1
ATOM 740 C C . VAL A 1 106 ? -63.383 0.315 89.109 1.00 86.38 106 VAL A C 1
ATOM 742 O O . VAL A 1 106 ? -63.046 0.050 87.955 1.00 86.38 106 VAL A O 1
ATOM 745 N N . THR A 1 107 ? -62.568 0.961 89.946 1.00 86.44 107 THR A N 1
ATOM 746 C CA . THR A 1 107 ? -61.217 1.406 89.567 1.00 86.44 107 THR A CA 1
ATOM 747 C C . THR A 1 107 ? -60.312 0.228 89.199 1.00 86.44 107 THR A C 1
ATOM 749 O O . THR A 1 107 ? -59.630 0.269 88.176 1.00 86.44 107 THR A O 1
ATOM 752 N N . MET A 1 108 ? -60.351 -0.867 89.963 1.00 92.38 108 MET A N 1
ATOM 753 C CA . MET A 1 108 ? -59.609 -2.088 89.632 1.00 92.38 108 MET A CA 1
ATOM 754 C C . MET A 1 108 ? -60.082 -2.729 88.325 1.00 92.38 108 MET A C 1
ATOM 756 O O . MET A 1 108 ? -59.261 -3.174 87.525 1.00 92.38 108 MET A O 1
ATOM 760 N N . GLN A 1 109 ? -61.390 -2.747 88.061 1.00 91.00 109 GLN A N 1
ATOM 761 C CA . GLN A 1 109 ? -61.921 -3.218 86.779 1.00 91.00 109 GLN A CA 1
ATOM 762 C C . GLN A 1 109 ? -61.466 -2.338 85.611 1.00 91.00 109 GLN A C 1
ATOM 764 O O . GLN A 1 109 ? -61.094 -2.863 84.564 1.00 91.00 109 GLN A O 1
ATOM 769 N N . PHE A 1 110 ? -61.439 -1.016 85.788 1.00 93.88 110 PHE A N 1
ATOM 770 C CA . PHE A 1 110 ? -60.934 -0.086 84.780 1.00 93.88 110 PHE A CA 1
ATOM 771 C C . PHE A 1 110 ? -59.450 -0.325 84.466 1.00 93.88 110 PHE A C 1
ATOM 773 O O . PHE A 1 110 ? -59.071 -0.422 83.296 1.00 93.88 110 PHE A O 1
ATOM 780 N N . LEU A 1 111 ? -58.616 -0.489 85.496 1.00 95.31 111 LEU A N 1
ATOM 781 C CA . LEU A 1 111 ? -57.197 -0.813 85.333 1.00 95.31 111 LEU A CA 1
ATOM 782 C C . LEU A 1 111 ? -56.999 -2.167 84.643 1.00 95.31 111 LEU A C 1
ATOM 784 O O . LEU A 1 111 ? -56.196 -2.267 83.715 1.00 95.31 111 LEU A O 1
ATOM 788 N N . ASN A 1 112 ? -57.778 -3.180 85.024 1.00 94.62 112 ASN A N 1
ATOM 789 C CA . ASN A 1 112 ? -57.740 -4.496 84.391 1.00 94.62 112 ASN A CA 1
ATOM 790 C C . ASN A 1 112 ? -58.184 -4.448 82.921 1.00 94.62 112 ASN A C 1
ATOM 792 O O . ASN A 1 112 ? -57.548 -5.076 82.080 1.00 94.62 112 ASN A O 1
ATOM 796 N N . ASN A 1 113 ? -59.215 -3.669 82.580 1.00 94.94 113 ASN A N 1
ATOM 797 C CA . ASN A 1 113 ? -59.646 -3.473 81.191 1.00 94.94 113 ASN A CA 1
ATOM 798 C C . ASN A 1 113 ? -58.571 -2.762 80.358 1.00 94.94 113 ASN A C 1
ATOM 800 O O . ASN A 1 113 ? -58.319 -3.130 79.209 1.00 94.94 113 ASN A O 1
ATOM 804 N N . ARG A 1 114 ? -57.891 -1.766 80.938 1.00 96.50 114 ARG A N 1
ATOM 805 C CA . ARG A 1 114 ? -56.757 -1.098 80.290 1.00 96.50 114 ARG A CA 1
ATOM 806 C C . ARG A 1 114 ? -55.597 -2.071 80.072 1.00 96.50 114 ARG A C 1
ATOM 808 O O . ARG A 1 114 ? -55.045 -2.101 78.975 1.00 96.50 114 ARG A O 1
ATOM 815 N N . LEU A 1 115 ? -55.266 -2.892 81.070 1.00 96.19 115 LEU A N 1
ATOM 816 C CA . LEU A 1 115 ? -54.239 -3.931 80.963 1.00 96.19 115 LEU A CA 1
ATOM 817 C C . LEU A 1 115 ? -54.592 -4.974 79.893 1.00 96.19 115 LEU A C 1
ATOM 819 O O . LEU A 1 115 ? -53.740 -5.309 79.075 1.00 96.19 115 LEU A O 1
ATOM 823 N N . ALA A 1 116 ? -55.841 -5.438 79.846 1.00 95.44 116 ALA A N 1
ATOM 824 C CA . ALA A 1 116 ? -56.313 -6.377 78.830 1.00 95.44 116 ALA A CA 1
ATOM 825 C C . ALA A 1 116 ? -56.165 -5.805 77.409 1.00 95.44 116 ALA A C 1
ATOM 827 O O . ALA A 1 116 ? -55.637 -6.485 76.530 1.00 95.44 116 ALA A O 1
ATOM 828 N N . ASN A 1 117 ? -56.533 -4.534 77.204 1.00 96.88 117 ASN A N 1
ATOM 829 C CA . ASN A 1 117 ? -56.326 -3.842 75.928 1.00 96.88 117 ASN A CA 1
ATOM 830 C C . ASN A 1 117 ? -54.840 -3.698 75.563 1.00 96.88 117 ASN A C 1
ATOM 832 O O . ASN A 1 117 ? -54.485 -3.872 74.398 1.00 96.88 117 ASN A O 1
ATOM 836 N N . TYR A 1 118 ? -53.957 -3.409 76.527 1.00 97.56 118 TYR A N 1
ATOM 837 C CA . TYR A 1 118 ? -52.510 -3.379 76.277 1.00 97.56 118 TYR A CA 1
ATOM 838 C C . TYR A 1 118 ? -51.968 -4.753 75.883 1.00 97.56 118 TYR A C 1
ATOM 840 O O . TYR A 1 118 ? -51.210 -4.842 74.923 1.00 97.56 118 TYR A O 1
ATOM 848 N N . LEU A 1 119 ? -52.368 -5.819 76.577 1.00 97.44 119 LEU A N 1
ATOM 849 C CA . LEU A 1 119 ? -51.938 -7.181 76.253 1.00 97.44 119 LEU A CA 1
ATOM 850 C C . LEU A 1 119 ? -52.416 -7.610 74.862 1.00 97.44 119 LEU A C 1
ATOM 852 O O . LEU A 1 119 ? -51.650 -8.220 74.122 1.00 97.44 119 LEU A O 1
ATOM 856 N N . GLU A 1 120 ? -53.641 -7.255 74.473 1.00 97.12 120 GLU A N 1
ATOM 857 C CA . GLU A 1 120 ? -54.139 -7.533 73.122 1.00 97.12 120 GLU A CA 1
ATOM 858 C C . GLU A 1 120 ? -53.383 -6.732 72.056 1.00 97.12 120 GLU A C 1
ATOM 860 O O . GLU A 1 120 ? -53.002 -7.275 71.019 1.00 97.12 120 GLU A O 1
ATOM 865 N N . LYS A 1 121 ? -53.072 -5.461 72.338 1.00 97.38 121 LYS A N 1
ATOM 866 C CA . LYS A 1 121 ? -52.232 -4.627 71.469 1.00 97.38 121 LYS A CA 1
ATOM 867 C C . LYS A 1 121 ? -50.834 -5.229 71.296 1.00 97.38 121 LYS A C 1
ATOM 869 O O . LYS A 1 121 ? -50.337 -5.261 70.177 1.00 97.38 121 LYS A O 1
ATOM 874 N N . VAL A 1 122 ? -50.220 -5.717 72.376 1.00 98.06 122 VAL A N 1
ATOM 875 C CA . VAL A 1 122 ? -48.905 -6.378 72.335 1.00 98.06 122 VAL A CA 1
ATOM 876 C C . VAL A 1 122 ? -48.973 -7.643 71.482 1.00 98.06 122 VAL A C 1
ATOM 878 O O . VAL A 1 122 ? -48.168 -7.783 70.571 1.00 98.06 122 VAL A O 1
ATOM 881 N N . ARG A 1 123 ? -49.987 -8.497 71.667 1.00 97.38 123 ARG A N 1
ATOM 882 C CA . ARG A 1 123 ? -50.173 -9.701 70.833 1.00 97.38 123 ARG A CA 1
ATOM 883 C C . ARG A 1 123 ? -50.420 -9.387 69.361 1.00 97.38 123 ARG A C 1
ATOM 885 O O . ARG A 1 123 ? -50.018 -10.156 68.492 1.00 97.38 123 ARG A O 1
ATOM 892 N N . GLN A 1 124 ? -51.134 -8.303 69.058 1.00 97.88 124 GLN A N 1
ATOM 893 C CA . GLN A 1 124 ? -51.310 -7.859 67.676 1.00 97.88 124 GLN A CA 1
ATOM 894 C C . GLN A 1 124 ? -49.973 -7.401 67.085 1.00 97.88 124 GLN A C 1
ATOM 896 O O . GLN A 1 124 ? -49.608 -7.857 66.010 1.00 97.88 124 GLN A O 1
ATOM 901 N N . LEU A 1 125 ? -49.211 -6.582 67.813 1.00 97.75 125 LEU A N 1
ATOM 902 C CA . LEU A 1 125 ? -47.903 -6.104 67.363 1.00 97.75 125 LEU A CA 1
ATOM 903 C C . LEU A 1 125 ? -46.882 -7.235 67.203 1.00 97.75 125 LEU A C 1
ATOM 905 O O . LEU A 1 125 ? -46.090 -7.196 66.271 1.00 97.75 125 LEU A O 1
ATOM 909 N N . GLU A 1 126 ? -46.903 -8.249 68.066 1.00 97.75 126 GLU A N 1
ATOM 910 C CA . GLU A 1 126 ? -46.056 -9.441 67.933 1.00 97.75 126 GLU A CA 1
ATOM 911 C C . GLU A 1 126 ? -46.389 -10.234 66.662 1.00 97.75 126 GLU A C 1
ATOM 913 O O . GLU A 1 126 ? -45.481 -10.666 65.953 1.00 97.75 126 GLU A O 1
ATOM 918 N N . ARG A 1 127 ? -47.682 -10.383 66.337 1.00 97.81 127 ARG A N 1
ATOM 919 C CA . ARG A 1 127 ? -48.126 -11.011 65.082 1.00 97.81 127 ARG A CA 1
ATOM 920 C C . ARG A 1 127 ? -47.705 -10.195 63.864 1.00 97.81 127 ARG A C 1
ATOM 922 O O . ARG A 1 127 ? -47.143 -10.762 62.932 1.00 97.81 127 ARG A O 1
ATOM 929 N N . ASP A 1 128 ? -47.927 -8.885 63.902 1.00 97.75 128 ASP A N 1
ATOM 930 C CA . ASP A 1 128 ? -47.570 -7.982 62.808 1.00 97.75 128 ASP A CA 1
ATOM 931 C C . ASP A 1 128 ? -46.046 -7.958 62.592 1.00 97.75 128 ASP A C 1
ATOM 933 O O . ASP A 1 128 ? -45.585 -8.000 61.454 1.00 97.75 128 ASP A O 1
ATOM 937 N N . ASN A 1 129 ? -45.243 -7.964 63.665 1.00 97.38 129 ASN A N 1
ATOM 938 C CA . ASN A 1 129 ? -43.784 -8.060 63.561 1.00 97.38 129 ASN A CA 1
ATOM 939 C C . ASN A 1 129 ? -43.341 -9.390 62.953 1.00 97.38 129 ASN A C 1
ATOM 941 O O . ASN A 1 129 ? -42.495 -9.385 62.065 1.00 97.38 129 ASN A O 1
ATOM 945 N N . ALA A 1 130 ? -43.919 -10.516 63.378 1.00 97.25 130 ALA A N 1
ATOM 946 C CA . ALA A 1 130 ? -43.598 -11.816 62.790 1.00 97.25 130 ALA A CA 1
ATOM 947 C C . ALA A 1 130 ? -43.952 -11.866 61.288 1.00 97.25 130 ALA A C 1
ATOM 949 O O . ALA A 1 130 ? -43.205 -12.421 60.475 1.00 97.25 130 ALA A O 1
ATOM 950 N N . GLU A 1 131 ? -45.063 -11.245 60.887 1.00 97.31 131 GLU A N 1
ATOM 951 C CA . GLU A 1 131 ? -45.448 -11.117 59.479 1.00 97.31 131 GLU A CA 1
ATOM 952 C C . GLU A 1 131 ? -44.489 -10.202 58.694 1.00 97.31 131 GLU A C 1
ATOM 954 O O . GLU A 1 131 ? -44.115 -10.498 57.558 1.00 97.31 131 GLU A O 1
ATOM 959 N N . LEU A 1 132 ? -44.050 -9.091 59.285 1.00 96.56 132 LEU A N 1
ATOM 960 C CA . LEU A 1 132 ? -43.076 -8.200 58.654 1.00 96.56 132 LEU A CA 1
ATOM 961 C C . LEU A 1 132 ? -41.700 -8.863 58.525 1.00 96.56 132 LEU A C 1
ATOM 963 O O . LEU A 1 132 ? -41.087 -8.775 57.462 1.00 96.56 132 LEU A O 1
ATOM 967 N N . GLU A 1 133 ? -41.230 -9.570 59.553 1.00 96.06 133 GLU A N 1
ATOM 968 C CA . GLU A 1 133 ? -39.965 -10.312 59.516 1.00 96.06 133 GLU A CA 1
ATOM 969 C C . GLU A 1 133 ? -39.980 -11.403 58.442 1.00 96.06 133 GLU A C 1
ATOM 971 O O . GLU A 1 133 ? -39.024 -11.530 57.674 1.00 96.06 133 GLU A O 1
ATOM 976 N N . THR A 1 134 ? -41.082 -12.148 58.320 1.00 95.56 134 THR A N 1
ATOM 977 C CA . THR A 1 134 ? -41.230 -13.161 57.263 1.00 95.56 134 THR A CA 1
ATOM 978 C C . THR A 1 134 ? -41.224 -12.537 55.869 1.00 95.56 134 THR A C 1
ATOM 980 O O . THR A 1 134 ? -40.486 -13.013 55.006 1.00 95.56 134 THR A O 1
ATOM 983 N N . LYS A 1 135 ? -41.931 -11.420 55.655 1.00 95.12 135 LYS A N 1
ATOM 984 C CA . LYS A 1 135 ? -41.893 -10.680 54.379 1.00 95.12 135 LYS A CA 1
ATOM 985 C C . LYS A 1 135 ? -40.502 -10.137 54.049 1.00 95.12 135 LYS A C 1
ATOM 987 O O . LYS A 1 135 ? -40.090 -10.198 52.893 1.00 95.12 135 LYS A O 1
ATOM 992 N N . ILE A 1 136 ? -39.760 -9.628 55.035 1.00 92.38 136 ILE A N 1
ATOM 993 C CA . ILE A 1 136 ? -38.379 -9.153 54.843 1.00 92.38 136 ILE A CA 1
ATOM 994 C C . ILE A 1 136 ? -37.464 -10.315 54.434 1.00 92.38 136 ILE A C 1
ATOM 996 O O . ILE A 1 136 ? -36.661 -10.176 53.507 1.00 92.38 136 ILE A O 1
ATOM 1000 N N . LEU A 1 137 ? -37.585 -11.470 55.091 1.00 90.81 137 LEU A N 1
ATOM 1001 C CA . LEU A 1 137 ? -36.809 -12.669 54.761 1.00 90.81 137 LEU A CA 1
ATOM 1002 C C . LEU A 1 137 ? -37.147 -13.231 53.373 1.00 90.81 137 LEU A C 1
ATOM 1004 O O . LEU A 1 137 ? -36.266 -13.711 52.661 1.00 90.81 137 LEU A O 1
ATOM 1008 N N . GLU A 1 138 ? -38.411 -13.174 52.970 1.00 89.62 138 GLU A N 1
ATOM 1009 C CA . GLU A 1 138 ? -38.856 -13.656 51.663 1.00 89.62 138 GLU A CA 1
ATOM 1010 C C . GLU A 1 138 ? -38.425 -12.705 50.537 1.00 89.62 138 GLU A C 1
ATOM 1012 O O . GLU A 1 138 ? -37.869 -13.142 49.526 1.00 89.62 138 GLU A O 1
ATOM 1017 N N . LEU A 1 139 ? -38.571 -11.392 50.748 1.00 84.31 139 LEU A N 1
ATOM 1018 C CA . LEU A 1 139 ? -38.104 -10.373 49.810 1.00 84.31 139 LEU A CA 1
ATOM 1019 C C . LEU A 1 139 ? -36.586 -10.362 49.680 1.00 84.31 139 LEU A C 1
ATOM 1021 O O . LEU A 1 139 ? -36.105 -10.237 48.566 1.00 84.31 139 LEU A O 1
ATOM 1025 N N . SER A 1 140 ? -35.821 -10.520 50.760 1.00 80.06 140 SER A N 1
ATOM 1026 C CA . SER A 1 140 ? -34.354 -10.597 50.667 1.00 80.06 140 SER A CA 1
ATOM 1027 C C . SER A 1 140 ? -33.890 -11.805 49.846 1.00 80.06 140 SER A C 1
ATOM 1029 O O . SER A 1 140 ? -33.028 -11.648 48.982 1.00 80.06 140 SER A O 1
ATOM 1031 N N . LYS A 1 141 ? -34.524 -12.974 50.014 1.00 78.31 141 LYS A N 1
ATOM 1032 C CA . LYS A 1 141 ? -34.265 -14.157 49.172 1.00 78.31 141 LYS A CA 1
ATOM 1033 C C . LYS A 1 141 ? -34.659 -13.944 47.705 1.00 78.31 141 LYS A C 1
ATOM 1035 O O . LYS A 1 141 ? -33.923 -14.347 46.809 1.00 78.31 141 LYS A O 1
ATOM 1040 N N . CYS A 1 142 ? -35.804 -13.314 47.440 1.00 63.62 142 CYS A N 1
ATOM 1041 C CA . CYS A 1 142 ? -36.265 -13.036 46.073 1.00 63.62 142 CYS A CA 1
ATOM 1042 C C . CYS A 1 142 ? -35.484 -11.901 45.386 1.00 63.62 142 CYS A C 1
ATOM 1044 O O . CYS A 1 142 ? -35.249 -11.958 44.178 1.00 63.62 142 CYS A O 1
ATOM 1046 N N . HIS A 1 143 ? -35.055 -10.888 46.138 1.00 60.81 143 HIS A N 1
ATOM 1047 C CA . HIS A 1 143 ? -34.304 -9.730 45.650 1.00 60.81 143 HIS A CA 1
ATOM 1048 C C . HIS A 1 143 ? -32.935 -10.143 45.097 1.00 60.81 143 HIS A C 1
ATOM 1050 O O . HIS A 1 143 ? -32.485 -9.581 44.102 1.00 60.81 143 HIS A O 1
ATOM 1056 N N . GLU A 1 144 ? -32.297 -11.173 45.662 1.00 59.38 144 GLU A N 1
ATOM 1057 C CA . GLU A 1 144 ? -31.074 -11.753 45.090 1.00 59.38 144 GLU A CA 1
ATOM 1058 C C . GLU A 1 144 ? -31.298 -12.362 43.693 1.00 59.38 144 GLU A C 1
ATOM 1060 O O . GLU A 1 144 ? -30.395 -12.325 42.859 1.00 59.38 144 GLU A O 1
ATOM 1065 N N . SER A 1 145 ? -32.500 -12.866 43.393 1.00 58.50 145 SER A N 1
ATOM 1066 C CA . SER A 1 145 ? -32.810 -13.496 42.104 1.00 58.50 145 SER A CA 1
ATOM 1067 C C . SER A 1 145 ? -33.323 -12.510 41.048 1.00 58.50 145 SER A C 1
ATOM 1069 O O . SER A 1 145 ? -32.879 -12.588 39.901 1.00 58.50 145 SER A O 1
ATOM 1071 N N . SER A 1 146 ? -34.214 -11.573 41.403 1.00 59.62 146 SER A N 1
ATOM 1072 C CA . SER A 1 146 ? -34.801 -10.653 40.411 1.00 59.62 146 SER A CA 1
ATOM 1073 C C . SER A 1 146 ? -33.820 -9.563 39.978 1.00 59.62 146 SER A C 1
ATOM 1075 O O . SER A 1 146 ? -33.741 -9.249 38.795 1.00 59.62 146 SER A O 1
ATOM 1077 N N . VAL A 1 147 ? -33.017 -9.036 40.906 1.00 60.84 147 VAL A N 1
ATOM 1078 C CA . VAL A 1 147 ? -32.015 -8.007 40.593 1.00 60.84 147 VAL A CA 1
ATOM 1079 C C . VAL A 1 147 ? -30.871 -8.598 39.765 1.00 60.84 147 VAL A C 1
ATOM 1081 O O . VAL A 1 147 ? -30.333 -7.930 38.890 1.00 60.84 147 VAL A O 1
ATOM 1084 N N . CYS A 1 148 ? -30.529 -9.874 39.971 1.00 61.41 148 CYS A N 1
ATOM 1085 C CA . CYS A 1 148 ? -29.476 -10.544 39.210 1.00 61.41 148 CYS A CA 1
ATOM 1086 C C . CYS A 1 148 ? -29.803 -10.634 37.710 1.00 61.41 148 CYS A C 1
ATOM 1088 O O . CYS A 1 148 ? -28.937 -10.336 36.890 1.00 61.41 148 CYS A O 1
ATOM 1090 N N . LEU A 1 149 ? -31.046 -10.975 37.344 1.00 67.00 149 LEU A N 1
ATOM 1091 C CA . LEU A 1 149 ? -31.476 -11.131 35.946 1.00 67.00 149 LEU A CA 1
ATOM 1092 C C . LEU A 1 149 ? -31.357 -9.833 35.135 1.00 67.00 149 LEU A C 1
ATOM 1094 O O . LEU A 1 149 ? -30.870 -9.864 34.004 1.00 67.00 149 LEU A O 1
ATOM 1098 N N . ASP A 1 150 ? -31.721 -8.693 35.722 1.00 70.00 150 ASP A N 1
ATOM 1099 C CA . ASP A 1 150 ? -31.624 -7.396 35.045 1.00 70.00 150 ASP A CA 1
ATOM 1100 C C . ASP A 1 150 ? -30.161 -6.983 34.804 1.00 70.00 150 ASP A C 1
ATOM 1102 O O . ASP A 1 150 ? -29.838 -6.406 33.763 1.00 70.00 150 ASP A O 1
ATOM 1106 N N . TYR A 1 151 ? -29.243 -7.341 35.711 1.00 80.19 151 TYR A N 1
ATOM 1107 C CA . TYR A 1 151 ? -27.807 -7.114 35.518 1.00 80.19 151 TYR A CA 1
ATOM 1108 C C . TYR A 1 151 ? -27.170 -8.062 34.495 1.00 80.19 151 TYR A C 1
ATOM 1110 O O . TYR A 1 151 ? -26.247 -7.640 33.792 1.00 80.19 151 TYR A O 1
ATOM 1118 N N . GLN A 1 152 ? -27.663 -9.299 34.351 1.00 86.88 152 GLN A N 1
ATOM 1119 C CA . GLN A 1 152 ? -27.135 -10.251 33.361 1.00 86.88 152 GLN A CA 1
ATOM 1120 C C . GLN A 1 152 ? -27.188 -9.692 31.931 1.00 86.88 152 GLN A C 1
ATOM 1122 O O . GLN A 1 152 ? -26.222 -9.8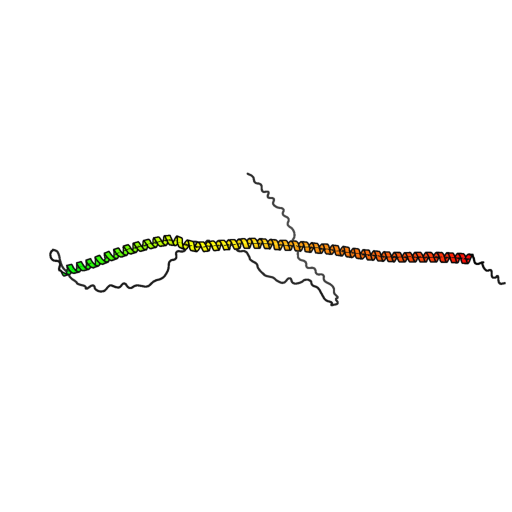32 31.183 1.00 86.88 152 GLN A O 1
ATOM 1127 N N . ASN A 1 153 ? -28.260 -8.982 31.567 1.00 89.38 153 ASN A N 1
ATOM 1128 C CA . ASN A 1 153 ? -28.383 -8.363 30.242 1.00 89.38 153 ASN A CA 1
ATOM 1129 C C . ASN A 1 153 ? -27.303 -7.296 29.984 1.00 89.38 153 ASN A C 1
ATOM 1131 O O . ASN A 1 153 ? -26.768 -7.200 28.874 1.00 89.38 153 ASN A O 1
ATOM 1135 N N . TYR A 1 154 ? -26.942 -6.510 31.004 1.00 91.75 154 TYR A N 1
ATOM 1136 C CA . TYR A 1 154 ? -25.854 -5.537 30.891 1.00 91.75 154 TYR A CA 1
ATOM 1137 C C . TYR A 1 154 ? -24.493 -6.226 30.757 1.00 91.75 154 TYR A C 1
ATOM 1139 O O . TYR A 1 154 ? -23.682 -5.783 29.946 1.00 91.75 154 TYR A O 1
ATOM 1147 N N . PHE A 1 155 ? -24.245 -7.313 31.497 1.00 93.38 155 PHE A N 1
ATOM 1148 C CA . PHE A 1 155 ? -23.014 -8.101 31.355 1.00 93.38 155 PHE A CA 1
ATOM 1149 C C . PHE A 1 155 ? -22.881 -8.711 29.961 1.00 93.38 155 PHE A C 1
ATOM 1151 O O . PHE A 1 155 ? -21.826 -8.566 29.346 1.00 93.38 155 PHE A O 1
ATOM 1158 N N . TRP A 1 156 ? -23.960 -9.285 29.426 1.00 95.38 156 TRP A N 1
ATOM 1159 C CA . TRP A 1 156 ? -23.987 -9.804 28.059 1.00 95.38 156 TRP A CA 1
ATOM 1160 C C . TRP A 1 156 ? -23.664 -8.718 27.026 1.00 95.38 156 TRP A C 1
ATOM 1162 O O . TRP A 1 156 ? -22.795 -8.893 26.175 1.00 95.38 156 TRP A O 1
ATOM 1172 N N . THR A 1 157 ? -24.308 -7.553 27.141 1.00 96.12 157 THR A N 1
ATOM 1173 C CA . THR A 1 157 ? -24.063 -6.419 26.234 1.00 96.12 157 THR A CA 1
ATOM 1174 C C . THR A 1 157 ? -22.621 -5.913 26.347 1.00 96.12 157 THR A C 1
ATOM 1176 O O . THR A 1 157 ? -21.990 -5.583 25.343 1.00 96.12 157 THR A O 1
ATOM 1179 N N . MET A 1 158 ? -22.069 -5.855 27.564 1.00 96.94 158 MET A N 1
ATOM 1180 C CA . MET A 1 158 ? -20.671 -5.481 27.787 1.00 96.94 158 MET A CA 1
ATOM 1181 C C . MET A 1 158 ? -19.709 -6.472 27.129 1.00 96.94 158 MET A C 1
ATOM 1183 O O . MET A 1 158 ? -18.762 -6.038 26.473 1.00 96.94 158 MET A O 1
ATOM 1187 N N . GLU A 1 159 ? -19.955 -7.774 27.265 1.00 97.38 159 GLU A N 1
ATOM 1188 C CA . GLU A 1 159 ? -19.137 -8.822 26.652 1.00 97.38 159 GLU A CA 1
ATOM 1189 C C . GLU A 1 159 ? -19.214 -8.775 25.119 1.00 97.38 159 GLU A C 1
ATOM 1191 O O . GLU A 1 159 ? -18.180 -8.794 24.448 1.00 97.38 159 GLU A O 1
ATOM 1196 N N . GLU A 1 160 ? -20.410 -8.595 24.552 1.00 98.25 160 GLU A N 1
ATOM 1197 C CA . GLU A 1 160 ? -20.596 -8.423 23.108 1.00 98.25 160 GLU A CA 1
ATOM 1198 C C . GLU A 1 160 ? -19.815 -7.209 22.580 1.00 98.25 160 GLU A C 1
ATOM 1200 O O . GLU A 1 160 ? -19.091 -7.301 21.580 1.00 98.25 160 GLU A O 1
ATOM 1205 N N . LEU A 1 161 ? -19.911 -6.065 23.265 1.00 98.50 161 LEU A N 1
ATOM 1206 C CA . LEU A 1 161 ? -19.184 -4.853 22.889 1.00 98.50 161 LEU A CA 1
ATOM 1207 C C . LEU A 1 161 ? -17.669 -5.043 22.998 1.00 98.50 161 LEU A C 1
ATOM 1209 O O . LEU A 1 161 ? -16.937 -4.633 22.093 1.00 98.50 161 LEU A O 1
ATOM 1213 N N . GLN A 1 162 ? -17.188 -5.685 24.063 1.00 98.62 162 GLN A N 1
ATOM 1214 C CA . GLN A 1 162 ? -15.770 -6.012 24.224 1.00 98.62 162 GLN A CA 1
ATOM 1215 C C . GLN A 1 162 ? -15.283 -6.918 23.092 1.00 98.62 162 GLN A C 1
ATOM 1217 O O . GLN A 1 162 ? -14.255 -6.625 22.473 1.00 98.62 162 GLN A O 1
ATOM 1222 N N . GLN A 1 163 ? -16.047 -7.956 22.755 1.00 98.62 163 GLN A N 1
ATOM 1223 C CA . GLN A 1 163 ? -15.712 -8.862 21.666 1.00 98.62 163 GLN A CA 1
ATOM 1224 C C . GLN A 1 163 ? -15.672 -8.128 20.323 1.00 98.62 163 GLN A C 1
ATOM 1226 O O . GLN A 1 163 ? -14.720 -8.282 19.554 1.00 98.62 163 GLN A O 1
ATOM 1231 N N . LYS A 1 164 ? -16.645 -7.252 20.060 1.00 98.62 164 LYS A N 1
ATOM 1232 C CA . LYS A 1 164 ? -16.680 -6.431 18.844 1.00 98.62 164 LYS A CA 1
ATOM 1233 C C . LYS A 1 164 ? -15.476 -5.494 18.746 1.00 98.62 164 LYS A C 1
ATOM 1235 O O . LYS A 1 164 ? -14.897 -5.361 17.666 1.00 98.62 164 LYS A O 1
ATOM 1240 N N . ILE A 1 165 ? -15.061 -4.883 19.858 1.00 98.69 165 ILE A N 1
ATOM 1241 C CA . ILE A 1 165 ? -13.852 -4.047 19.920 1.00 98.69 165 ILE A CA 1
ATOM 1242 C C . ILE A 1 165 ? -12.607 -4.882 19.606 1.00 98.69 165 ILE A C 1
ATOM 1244 O O . ILE A 1 165 ? -11.770 -4.449 18.813 1.00 98.69 165 ILE A O 1
ATOM 1248 N N . LEU A 1 166 ? -12.480 -6.078 20.184 1.00 98.56 166 LEU A N 1
ATOM 1249 C CA . LEU A 1 166 ? -11.339 -6.964 19.940 1.00 98.56 166 LEU A CA 1
ATOM 1250 C C . LEU A 1 166 ? -11.275 -7.421 18.479 1.00 98.56 166 LEU A C 1
ATOM 1252 O O . LEU A 1 166 ? -10.218 -7.304 17.854 1.00 98.56 166 LEU A O 1
ATOM 1256 N N . CYS A 1 167 ? -12.400 -7.858 17.909 1.00 98.50 167 CYS A N 1
ATOM 1257 C CA . CYS A 1 167 ? -12.497 -8.218 16.495 1.00 98.50 167 CYS A CA 1
ATOM 1258 C C . CYS A 1 167 ? -12.147 -7.029 15.592 1.00 98.50 167 CYS A C 1
ATOM 1260 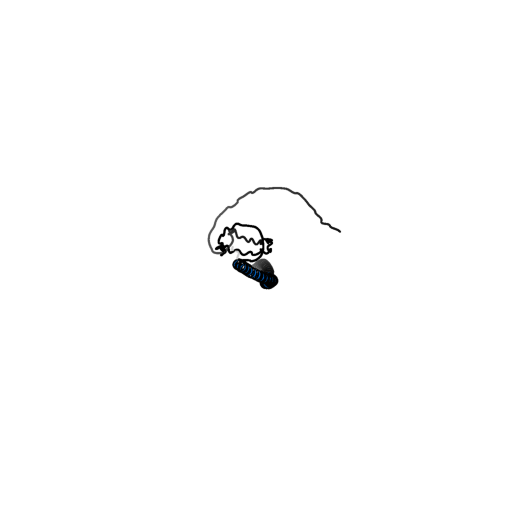O O . CYS A 1 167 ? -11.319 -7.162 14.693 1.00 98.50 167 CYS A O 1
ATOM 1262 N N . SER A 1 168 ? -12.707 -5.846 15.865 1.00 98.62 168 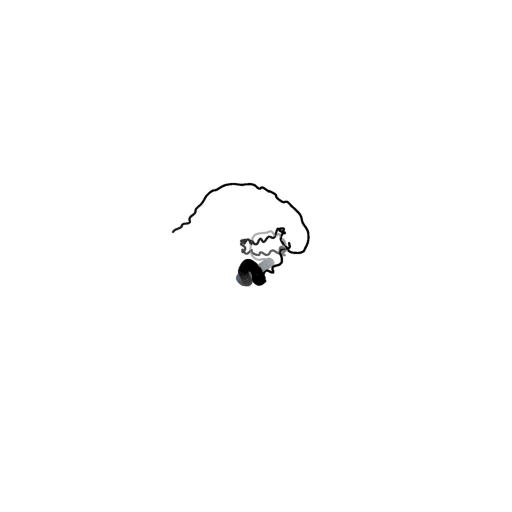SER A N 1
ATOM 1263 C CA . SER A 1 168 ? -12.409 -4.634 15.097 1.00 98.62 168 SER A CA 1
ATOM 1264 C C . SER A 1 168 ? -10.939 -4.226 15.206 1.00 98.62 168 SER A C 1
ATOM 1266 O O . SER A 1 168 ? -10.361 -3.772 14.220 1.00 98.62 168 SER A O 1
ATOM 1268 N N . LYS A 1 169 ? -10.311 -4.402 16.372 1.00 98.69 169 LYS A N 1
ATOM 1269 C CA . LYS A 1 169 ? -8.890 -4.107 16.582 1.00 98.69 169 LYS A CA 1
ATOM 1270 C C . LYS A 1 169 ? -7.991 -5.070 15.806 1.00 98.69 169 LYS A C 1
ATOM 1272 O O . LYS A 1 169 ? -7.025 -4.621 15.191 1.00 98.69 169 LYS A O 1
ATOM 1277 N N . ALA A 1 170 ? -8.305 -6.364 15.824 1.00 98.62 170 ALA A N 1
ATOM 1278 C CA . ALA A 1 170 ? -7.583 -7.368 15.045 1.00 98.62 170 ALA A CA 1
ATOM 1279 C C . ALA A 1 170 ? -7.708 -7.093 13.539 1.00 98.62 170 ALA A C 1
ATOM 1281 O O . ALA A 1 170 ? -6.713 -7.125 12.817 1.00 98.62 170 ALA A O 1
ATOM 1282 N N . GLU A 1 171 ? -8.911 -6.738 13.089 1.00 98.69 171 GLU A N 1
ATOM 1283 C CA . GLU A 1 171 ? -9.173 -6.394 11.696 1.00 98.69 171 GLU A CA 1
ATOM 1284 C C . GLU A 1 171 ? -8.441 -5.116 11.265 1.00 98.69 171 GLU A C 1
ATOM 1286 O O . GLU A 1 171 ? -7.817 -5.080 10.208 1.00 98.69 171 GLU A O 1
ATOM 1291 N N . ASN A 1 172 ? -8.417 -4.088 12.115 1.00 98.69 172 ASN A N 1
ATOM 1292 C CA . ASN A 1 172 ? -7.650 -2.872 11.858 1.00 98.69 172 ASN A CA 1
ATOM 1293 C C . ASN A 1 172 ? -6.144 -3.175 11.734 1.00 98.69 172 ASN A C 1
ATOM 1295 O O . ASN A 1 172 ? -5.502 -2.747 10.779 1.00 98.69 172 ASN A O 1
ATOM 1299 N N . ALA A 1 173 ? -5.586 -3.999 12.629 1.00 98.62 173 ALA A N 1
ATOM 1300 C CA . ALA A 1 173 ? -4.191 -4.432 12.527 1.00 98.62 173 ALA A CA 1
ATOM 1301 C C . ALA A 1 173 ? -3.911 -5.193 11.216 1.00 98.62 173 ALA A C 1
ATOM 1303 O O . ALA A 1 173 ? -2.898 -4.943 10.560 1.00 98.62 173 ALA A O 1
ATOM 1304 N N . ARG A 1 174 ? -4.828 -6.075 10.799 1.00 98.75 174 ARG A N 1
ATOM 1305 C CA . ARG A 1 174 ? -4.750 -6.794 9.518 1.00 98.75 174 ARG A CA 1
ATOM 1306 C C . ARG A 1 174 ? -4.725 -5.828 8.329 1.00 98.75 174 ARG A C 1
ATOM 1308 O O . ARG A 1 174 ? -3.898 -5.993 7.432 1.00 98.75 174 ARG A O 1
ATOM 1315 N N . LEU A 1 175 ? -5.601 -4.822 8.328 1.00 98.75 175 LEU A N 1
ATOM 1316 C CA . LEU A 1 175 ? -5.672 -3.807 7.274 1.00 98.75 175 LEU A CA 1
ATOM 1317 C C . LEU A 1 175 ? -4.417 -2.931 7.230 1.00 98.75 175 LEU A C 1
ATOM 1319 O O . LEU A 1 175 ? -3.896 -2.692 6.145 1.00 98.75 175 LEU A O 1
ATOM 1323 N N . ILE A 1 176 ? -3.889 -2.508 8.382 1.00 98.75 176 ILE A N 1
ATOM 1324 C CA . ILE A 1 176 ? -2.638 -1.734 8.459 1.00 98.75 176 ILE A CA 1
ATOM 1325 C C . ILE A 1 176 ? -1.489 -2.505 7.801 1.00 98.75 176 ILE A C 1
ATOM 1327 O O . ILE A 1 176 ? -0.798 -1.961 6.944 1.00 98.75 176 ILE A O 1
ATOM 1331 N N . ILE A 1 177 ? -1.337 -3.794 8.121 1.00 98.69 177 ILE A N 1
ATOM 1332 C CA . ILE A 1 177 ? -0.289 -4.634 7.523 1.00 98.69 177 ILE A CA 1
ATOM 1333 C C . ILE A 1 177 ? -0.465 -4.747 6.003 1.00 98.69 177 ILE A C 1
ATOM 1335 O O . ILE A 1 177 ? 0.516 -4.695 5.264 1.00 98.69 177 ILE A O 1
ATOM 1339 N N . GLN A 1 178 ? -1.700 -4.889 5.514 1.00 98.75 178 GLN A N 1
ATOM 1340 C CA . GLN A 1 178 ? -1.964 -4.940 4.071 1.00 98.75 178 GLN A CA 1
ATOM 1341 C C . GLN A 1 1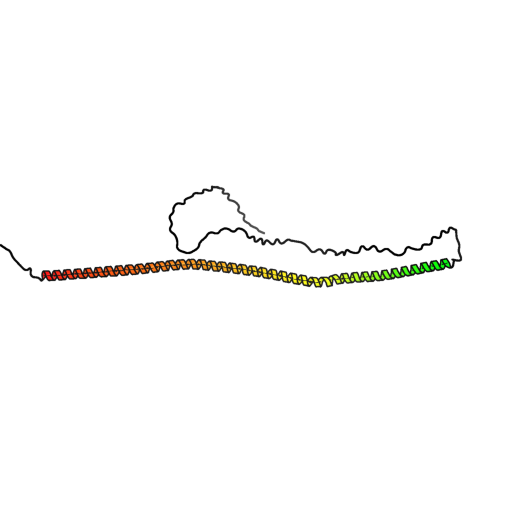78 ? -1.638 -3.625 3.375 1.00 98.75 178 GLN A C 1
ATOM 1343 O O . GLN A 1 178 ? -1.056 -3.644 2.293 1.00 98.75 178 GLN A O 1
ATOM 1348 N N . ILE A 1 179 ? -1.975 -2.497 4.000 1.00 98.81 179 ILE A N 1
ATOM 1349 C CA . ILE A 1 179 ? -1.634 -1.168 3.494 1.00 98.81 179 ILE A CA 1
ATOM 1350 C C . ILE A 1 179 ? -0.115 -1.020 3.401 1.00 98.81 179 ILE A C 1
ATOM 1352 O O . ILE A 1 179 ? 0.390 -0.583 2.368 1.00 98.81 179 ILE A O 1
ATOM 1356 N N . ASP A 1 180 ? 0.616 -1.403 4.443 1.00 98.81 180 ASP A N 1
ATOM 1357 C CA . ASP A 1 180 ? 2.072 -1.280 4.460 1.00 98.81 180 ASP A CA 1
ATOM 1358 C C . ASP A 1 180 ? 2.731 -2.218 3.441 1.00 98.81 180 ASP A C 1
ATOM 1360 O O . ASP A 1 180 ? 3.641 -1.805 2.725 1.00 98.81 180 ASP A O 1
ATOM 1364 N N . ASN A 1 181 ? 2.221 -3.441 3.281 1.00 98.69 181 ASN A N 1
ATOM 1365 C CA . ASN A 1 181 ? 2.685 -4.358 2.240 1.00 98.69 181 ASN A CA 1
ATOM 1366 C C . ASN A 1 181 ? 2.430 -3.794 0.830 1.00 98.69 181 ASN A C 1
ATOM 1368 O O . ASN A 1 181 ? 3.341 -3.772 0.004 1.00 98.69 181 ASN A O 1
ATOM 1372 N N . ALA A 1 182 ? 1.230 -3.264 0.573 1.00 98.81 182 ALA A N 1
ATOM 1373 C CA . ALA A 1 182 ? 0.890 -2.652 -0.709 1.00 98.81 182 ALA A CA 1
ATOM 1374 C C . ALA A 1 182 ? 1.773 -1.432 -1.020 1.00 98.81 182 ALA A C 1
ATOM 1376 O O . ALA A 1 182 ? 2.216 -1.275 -2.157 1.00 98.81 182 ALA A O 1
ATOM 1377 N N . LYS A 1 183 ? 2.080 -0.600 -0.015 1.00 98.75 183 LYS A N 1
ATOM 1378 C CA . LYS A 1 183 ? 3.019 0.526 -0.154 1.00 98.75 183 LYS A CA 1
ATOM 1379 C C . LYS A 1 183 ? 4.429 0.048 -0.493 1.00 98.75 183 LYS A C 1
ATOM 1381 O O . LYS A 1 183 ? 5.007 0.536 -1.457 1.00 98.75 183 LYS A O 1
ATOM 1386 N N . LEU A 1 184 ? 4.950 -0.938 0.241 1.00 98.75 184 LEU A N 1
ATOM 1387 C CA . LEU A 1 184 ? 6.273 -1.510 -0.028 1.00 98.75 184 LEU A CA 1
ATOM 1388 C C . LEU A 1 184 ? 6.353 -2.117 -1.434 1.00 98.75 184 LEU A C 1
ATOM 1390 O O . LEU A 1 184 ? 7.334 -1.905 -2.144 1.00 98.75 184 LEU A O 1
ATOM 1394 N N . ALA A 1 185 ? 5.314 -2.833 -1.870 1.00 98.75 185 ALA A N 1
ATOM 1395 C CA . ALA A 1 185 ? 5.240 -3.374 -3.223 1.00 98.75 185 ALA A CA 1
ATOM 1396 C C . ALA A 1 185 ? 5.219 -2.260 -4.283 1.00 98.75 185 ALA A C 1
ATOM 1398 O O . ALA A 1 185 ? 5.955 -2.339 -5.268 1.00 98.75 185 ALA A O 1
ATOM 1399 N N . ALA A 1 186 ? 4.426 -1.205 -4.072 1.00 98.81 186 ALA A N 1
ATOM 1400 C CA . ALA A 1 186 ? 4.376 -0.056 -4.971 1.00 98.81 186 ALA A CA 1
ATOM 1401 C C . ALA A 1 186 ? 5.738 0.647 -5.081 1.00 98.81 186 ALA A C 1
ATOM 1403 O O . ALA A 1 186 ? 6.178 0.949 -6.191 1.00 98.81 186 ALA A O 1
ATOM 1404 N N . ASP A 1 187 ? 6.441 0.842 -3.964 1.00 98.75 187 ASP A N 1
ATOM 1405 C CA . ASP A 1 187 ? 7.781 1.433 -3.958 1.00 98.75 187 ASP A CA 1
ATOM 1406 C C . ASP A 1 187 ? 8.818 0.543 -4.653 1.00 98.75 187 ASP A C 1
ATOM 1408 O O . ASP A 1 187 ? 9.630 1.045 -5.434 1.00 98.75 187 ASP A O 1
ATOM 1412 N N . HIS A 1 188 ? 8.762 -0.777 -4.453 1.00 98.56 188 HIS A N 1
ATOM 1413 C CA . HIS A 1 188 ? 9.610 -1.715 -5.193 1.00 98.56 188 HIS A CA 1
ATOM 1414 C C . HIS A 1 188 ? 9.379 -1.620 -6.705 1.00 98.56 188 HIS A C 1
ATOM 1416 O O . HIS A 1 188 ? 10.343 -1.564 -7.474 1.00 98.56 188 HIS A O 1
ATOM 1422 N N . PHE A 1 189 ? 8.119 -1.564 -7.148 1.00 98.81 189 PHE A N 1
ATOM 1423 C CA . PHE A 1 189 ? 7.807 -1.398 -8.567 1.00 98.81 189 PHE A CA 1
ATOM 1424 C C . PHE A 1 189 ? 8.239 -0.036 -9.101 1.00 98.81 189 PHE A C 1
ATOM 1426 O O . PHE A 1 189 ? 8.759 0.029 -10.213 1.00 98.81 189 PHE A O 1
ATOM 1433 N N . ARG A 1 190 ? 8.091 1.033 -8.314 1.00 98.75 190 ARG A N 1
ATOM 1434 C CA . ARG A 1 190 ? 8.545 2.377 -8.686 1.00 98.75 190 ARG A CA 1
ATOM 1435 C C . ARG A 1 190 ? 10.053 2.409 -8.932 1.00 98.75 190 ARG A C 1
ATOM 1437 O O . ARG A 1 190 ? 10.475 2.849 -9.997 1.00 98.75 190 ARG A O 1
ATOM 1444 N N . ILE A 1 191 ? 10.851 1.888 -7.997 1.00 98.69 191 ILE A N 1
ATOM 1445 C CA . ILE A 1 191 ? 12.318 1.828 -8.129 1.00 98.69 191 ILE A CA 1
ATOM 1446 C C . ILE A 1 191 ? 12.712 0.979 -9.342 1.00 98.69 191 ILE A C 1
ATOM 1448 O O . ILE A 1 191 ? 13.551 1.389 -10.146 1.00 98.69 191 ILE A O 1
ATOM 1452 N N . LYS A 1 192 ? 12.078 -0.189 -9.512 1.00 98.75 192 LYS A N 1
ATOM 1453 C CA . LYS A 1 192 ? 12.338 -1.058 -10.663 1.00 98.75 192 LYS A CA 1
ATOM 1454 C C . LYS A 1 192 ? 12.037 -0.339 -11.980 1.00 98.75 192 LYS A C 1
ATOM 1456 O O . LYS A 1 192 ? 12.878 -0.344 -12.873 1.00 98.75 192 LYS A O 1
ATOM 1461 N N . HIS A 1 193 ? 10.891 0.329 -12.074 1.00 98.81 193 HIS A N 1
ATOM 1462 C CA . HIS A 1 193 ? 10.501 1.094 -13.255 1.00 98.81 193 HIS A CA 1
ATOM 1463 C C . HIS A 1 193 ? 11.471 2.246 -13.553 1.00 98.81 193 HIS A C 1
ATOM 1465 O O . HIS A 1 193 ? 11.856 2.433 -14.703 1.00 98.81 193 HIS A O 1
ATOM 1471 N N . GLU A 1 194 ? 11.904 3.001 -12.540 1.00 98.75 194 GLU A N 1
ATOM 1472 C CA . GLU A 1 194 ? 12.909 4.062 -12.705 1.00 98.75 194 GLU A CA 1
ATOM 1473 C C . GLU A 1 194 ? 14.233 3.502 -13.251 1.00 98.75 194 GLU A C 1
ATOM 1475 O O . GLU A 1 194 ? 14.790 4.064 -14.195 1.00 98.75 194 GLU A O 1
ATOM 1480 N N . SER A 1 195 ? 14.694 2.361 -12.726 1.00 98.50 195 SER A N 1
ATOM 1481 C CA . SER A 1 195 ? 15.918 1.705 -13.205 1.00 98.50 195 SER A CA 1
ATOM 1482 C C . SER A 1 195 ? 15.803 1.193 -14.646 1.00 98.50 195 SER A C 1
ATOM 1484 O O . SER A 1 195 ? 16.703 1.406 -15.457 1.00 98.50 195 SER A O 1
ATOM 1486 N N . GLU A 1 196 ? 14.677 0.569 -14.998 1.00 98.69 196 GLU A N 1
ATOM 1487 C CA . GLU A 1 196 ? 14.434 0.032 -16.337 1.00 98.69 196 GLU A CA 1
ATOM 1488 C C . GLU A 1 196 ? 14.269 1.156 -17.361 1.00 98.69 196 GLU A C 1
ATOM 1490 O O . GLU A 1 196 ? 14.812 1.086 -18.463 1.00 98.69 196 GLU A O 1
ATOM 1495 N N . ARG A 1 197 ? 13.596 2.244 -16.974 1.00 98.62 197 ARG A N 1
ATOM 1496 C CA . ARG A 1 197 ? 13.487 3.452 -17.790 1.00 98.62 197 ARG A CA 1
ATOM 1497 C C . ARG A 1 197 ? 14.856 4.068 -18.070 1.00 98.62 197 ARG A C 1
ATOM 1499 O O . ARG A 1 197 ? 15.107 4.448 -19.211 1.00 98.62 197 ARG A O 1
ATOM 1506 N N . ALA A 1 198 ? 15.731 4.155 -17.069 1.00 98.69 198 ALA A N 1
ATOM 1507 C CA . ALA A 1 198 ? 17.083 4.677 -17.257 1.00 98.69 198 ALA A CA 1
ATOM 1508 C C . ALA A 1 198 ? 17.901 3.801 -18.224 1.00 98.69 198 ALA A C 1
ATOM 1510 O O . ALA A 1 198 ? 18.533 4.322 -19.142 1.00 98.69 198 ALA A O 1
ATOM 1511 N N . LEU A 1 199 ? 17.830 2.472 -18.077 1.00 98.69 199 LEU A N 1
ATOM 1512 C CA . LEU A 1 199 ? 18.474 1.533 -19.004 1.00 98.69 199 LEU A CA 1
ATOM 1513 C C . LEU A 1 199 ? 17.920 1.661 -20.426 1.00 98.69 199 LEU A C 1
ATOM 1515 O O . LEU A 1 199 ? 18.686 1.670 -21.387 1.00 98.69 199 LEU A O 1
ATOM 1519 N N . ARG A 1 200 ? 16.601 1.810 -20.571 1.00 98.75 200 ARG A N 1
ATOM 1520 C CA . ARG A 1 200 ? 15.968 2.027 -21.873 1.00 98.75 200 ARG A CA 1
ATOM 1521 C C . ARG A 1 200 ? 16.477 3.306 -22.540 1.00 98.75 200 ARG A C 1
ATOM 1523 O O . ARG A 1 200 ? 16.832 3.262 -23.711 1.00 98.75 200 ARG A O 1
ATOM 1530 N N . GLN A 1 201 ? 16.544 4.415 -21.804 1.00 98.69 201 GLN A N 1
ATOM 1531 C CA . GLN A 1 201 ? 17.053 5.689 -22.326 1.00 98.69 201 GLN A CA 1
ATOM 1532 C C . GLN A 1 201 ? 18.519 5.592 -22.765 1.00 98.69 201 GLN A C 1
ATOM 1534 O O . GLN A 1 201 ? 18.887 6.168 -23.786 1.00 98.69 201 GLN A O 1
ATOM 1539 N N . LEU A 1 202 ? 19.344 4.841 -22.029 1.00 98.69 202 LEU A N 1
ATOM 1540 C CA . LEU A 1 202 ? 20.731 4.578 -22.413 1.00 98.69 202 LEU A CA 1
ATOM 1541 C C . LEU A 1 202 ? 20.804 3.837 -23.756 1.00 98.69 202 LEU A C 1
ATOM 1543 O O . LEU A 1 202 ? 21.478 4.295 -24.673 1.00 98.69 202 LEU A O 1
ATOM 1547 N N . VAL A 1 203 ? 20.042 2.750 -23.904 1.00 98.81 203 VAL A N 1
ATOM 1548 C CA . VAL A 1 203 ? 19.999 1.971 -25.153 1.00 98.81 203 VAL A CA 1
ATOM 1549 C C . VAL A 1 203 ? 19.447 2.797 -26.319 1.00 98.81 203 VAL A C 1
ATOM 1551 O O . VAL A 1 203 ? 19.966 2.718 -27.430 1.00 98.81 203 VAL A O 1
ATOM 1554 N N . GLU A 1 204 ? 18.417 3.614 -26.089 1.00 98.69 204 GLU A N 1
ATOM 1555 C CA . GLU A 1 204 ? 17.872 4.520 -27.108 1.00 98.69 204 GLU A CA 1
ATOM 1556 C C . GLU A 1 204 ? 18.908 5.563 -27.552 1.00 98.69 204 GLU A C 1
ATOM 1558 O O . GLU A 1 204 ? 19.006 5.852 -28.746 1.00 98.69 204 GLU A O 1
ATOM 1563 N N . SER A 1 205 ? 19.716 6.085 -26.624 1.00 98.69 205 SER A N 1
ATOM 1564 C CA . SER A 1 205 ? 20.823 6.996 -26.934 1.00 98.69 205 SER A CA 1
ATOM 1565 C C . SER A 1 205 ? 21.902 6.309 -27.773 1.00 98.69 205 SER A C 1
ATOM 1567 O O . SER A 1 205 ? 22.309 6.853 -28.802 1.00 98.69 205 SER A O 1
ATOM 1569 N N . ASP A 1 206 ? 22.328 5.107 -27.382 1.00 98.69 206 ASP A N 1
ATOM 1570 C CA . ASP A 1 206 ? 23.333 4.331 -28.118 1.00 98.69 206 ASP A CA 1
ATOM 1571 C C . ASP A 1 206 ? 22.845 3.995 -29.529 1.00 98.69 206 ASP A C 1
ATOM 1573 O O . ASP A 1 206 ? 23.565 4.202 -30.505 1.00 98.69 206 ASP A O 1
ATOM 1577 N N . MET A 1 207 ? 21.587 3.565 -29.663 1.00 98.69 207 MET A N 1
ATOM 1578 C CA . MET A 1 207 ? 20.962 3.299 -30.957 1.00 98.69 207 MET A CA 1
ATOM 1579 C C . MET A 1 207 ? 20.955 4.551 -31.841 1.00 98.69 207 MET A C 1
ATOM 1581 O O . MET A 1 207 ? 21.336 4.468 -33.010 1.00 98.69 207 MET A O 1
ATOM 1585 N N . CYS A 1 208 ? 20.562 5.712 -31.307 1.00 98.56 208 CYS A N 1
ATOM 1586 C CA . CYS A 1 208 ? 20.620 6.979 -32.044 1.00 98.56 208 CYS A CA 1
ATOM 1587 C C . CYS A 1 208 ? 22.056 7.330 -32.466 1.00 98.56 208 CYS A C 1
ATOM 1589 O O . CYS A 1 208 ? 22.270 7.807 -33.581 1.00 98.56 208 CYS A O 1
ATOM 1591 N N . GLY A 1 209 ? 23.040 7.087 -31.597 1.00 98.62 209 GLY A N 1
ATOM 1592 C CA . GLY A 1 209 ? 24.458 7.285 -31.900 1.00 98.62 209 GLY A CA 1
ATOM 1593 C C . GLY A 1 209 ? 24.949 6.377 -33.027 1.00 98.62 209 GLY A C 1
ATOM 1594 O O . GLY A 1 209 ? 25.596 6.849 -33.958 1.00 98.62 209 GLY A O 1
ATOM 1595 N N . MET A 1 210 ? 24.586 5.093 -32.997 1.00 98.69 210 MET A N 1
ATOM 1596 C CA . MET A 1 210 ? 24.944 4.134 -34.044 1.00 98.69 210 MET A CA 1
ATOM 1597 C C . MET A 1 210 ? 24.329 4.487 -35.401 1.00 98.69 210 MET A C 1
ATOM 1599 O O . MET A 1 210 ? 24.999 4.326 -36.416 1.00 98.69 210 MET A O 1
ATOM 1603 N N . HIS A 1 211 ? 23.095 4.999 -35.432 1.00 98.69 211 HIS A N 1
ATOM 1604 C CA . HIS A 1 211 ? 22.488 5.474 -36.680 1.00 98.69 211 HIS A CA 1
ATOM 1605 C C . HIS A 1 211 ? 23.261 6.659 -37.267 1.00 98.69 211 HIS A C 1
ATOM 1607 O O . HIS A 1 211 ? 23.580 6.638 -38.448 1.00 98.69 211 HIS A O 1
ATOM 1613 N N . LYS A 1 212 ? 23.658 7.636 -36.440 1.00 98.69 212 LYS A N 1
ATOM 1614 C CA . LYS A 1 212 ? 24.492 8.756 -36.908 1.00 98.69 212 LYS A CA 1
ATOM 1615 C C . LYS A 1 212 ? 25.834 8.284 -37.463 1.00 98.69 212 LYS A C 1
ATOM 1617 O O . LYS A 1 212 ? 26.231 8.712 -38.535 1.00 98.69 212 LYS A O 1
ATOM 1622 N N . LEU A 1 213 ? 26.500 7.357 -36.770 1.00 98.69 213 LEU A N 1
ATOM 1623 C CA . LEU A 1 213 ? 27.753 6.774 -37.260 1.00 98.69 213 LEU A CA 1
ATOM 1624 C C . LEU A 1 213 ? 27.563 6.040 -38.593 1.00 98.69 213 LEU A C 1
ATOM 1626 O O . LEU A 1 213 ? 28.441 6.094 -39.449 1.00 98.69 213 LEU A O 1
ATOM 1630 N N . LEU A 1 214 ? 26.433 5.353 -38.781 1.00 98.75 214 LEU A N 1
ATOM 1631 C CA . LEU A 1 214 ? 26.106 4.705 -40.048 1.00 98.75 214 LEU A CA 1
ATOM 1632 C C . LEU A 1 214 ? 25.915 5.730 -41.176 1.00 98.75 214 LEU A C 1
ATOM 1634 O O . LEU A 1 214 ? 26.416 5.507 -42.281 1.00 98.75 214 LEU A O 1
ATOM 1638 N N . ASP A 1 215 ? 25.230 6.840 -40.900 1.00 98.69 215 ASP A N 1
ATOM 1639 C CA . ASP A 1 215 ? 25.036 7.935 -41.856 1.00 98.69 215 ASP A CA 1
ATOM 1640 C C . ASP A 1 215 ? 26.381 8.586 -42.229 1.00 98.69 215 ASP A C 1
ATOM 1642 O O . ASP A 1 215 ? 26.683 8.734 -43.415 1.00 98.69 215 ASP A O 1
ATOM 1646 N N . ASP A 1 216 ? 27.235 8.873 -41.240 1.00 98.62 216 ASP A N 1
ATOM 1647 C CA . ASP A 1 216 ? 28.576 9.439 -41.443 1.00 98.62 216 ASP A CA 1
ATOM 1648 C C . ASP A 1 216 ? 29.466 8.509 -42.289 1.00 98.62 216 ASP A C 1
ATOM 1650 O O . ASP A 1 216 ? 30.149 8.952 -43.216 1.00 98.62 216 ASP A O 1
ATOM 1654 N N . LEU A 1 217 ? 29.436 7.198 -42.014 1.00 98.69 217 LEU A N 1
ATOM 1655 C CA . LEU A 1 217 ? 30.161 6.196 -42.805 1.00 98.69 217 LEU A CA 1
ATOM 1656 C C . LEU A 1 217 ? 29.618 6.082 -44.233 1.00 98.69 217 LEU A C 1
ATOM 1658 O O . LEU A 1 217 ? 30.391 5.858 -45.166 1.00 98.69 217 LEU A O 1
ATOM 1662 N N . SER A 1 218 ? 28.307 6.231 -44.412 1.00 98.69 218 SER A N 1
ATOM 1663 C CA . SER A 1 218 ? 27.671 6.194 -45.731 1.00 98.69 218 SER A CA 1
ATOM 1664 C C . SER A 1 218 ? 28.065 7.409 -46.574 1.00 98.69 218 SER A C 1
ATOM 1666 O O . SER A 1 218 ? 28.372 7.244 -47.755 1.00 98.69 218 SER A O 1
ATOM 1668 N N . LEU A 1 219 ? 28.133 8.599 -45.966 1.00 98.75 219 LEU A N 1
ATOM 1669 C CA . LEU A 1 219 ? 28.639 9.813 -46.612 1.00 98.75 219 LEU A CA 1
ATOM 1670 C C . LEU A 1 219 ? 30.116 9.656 -47.001 1.00 98.75 219 LEU A C 1
ATOM 1672 O O . LEU A 1 219 ? 30.465 9.830 -48.165 1.00 98.75 219 LEU A O 1
ATOM 1676 N N . ALA A 1 220 ? 30.970 9.244 -46.057 1.00 98.62 220 ALA A N 1
ATOM 1677 C CA . ALA A 1 220 ? 32.399 9.058 -46.311 1.00 98.62 220 ALA A CA 1
ATOM 1678 C C . ALA A 1 220 ? 32.664 8.023 -47.416 1.00 98.62 220 ALA A C 1
ATOM 1680 O O . ALA A 1 220 ? 33.581 8.179 -48.222 1.00 98.62 220 ALA A O 1
ATOM 1681 N N . LYS A 1 221 ? 31.846 6.966 -47.478 1.00 98.69 221 LYS A N 1
ATOM 1682 C CA . LYS A 1 221 ? 31.894 5.992 -48.568 1.00 98.69 221 LYS A CA 1
ATOM 1683 C C . LYS A 1 221 ? 31.564 6.644 -49.914 1.00 98.69 221 LYS A C 1
ATOM 1685 O O . LYS A 1 221 ? 32.321 6.441 -50.858 1.00 98.69 221 LYS A O 1
ATOM 1690 N N . ALA A 1 222 ? 30.477 7.413 -50.000 1.00 98.69 222 ALA A N 1
ATOM 1691 C CA . ALA A 1 222 ? 30.083 8.095 -51.234 1.00 98.69 222 ALA A CA 1
ATOM 1692 C C . ALA A 1 222 ? 31.157 9.092 -51.709 1.00 98.69 222 ALA A C 1
ATOM 1694 O O . ALA A 1 222 ? 31.475 9.131 -52.897 1.00 98.69 222 ALA A O 1
ATOM 1695 N N . ASP A 1 223 ? 31.779 9.832 -50.786 1.00 98.69 223 ASP A N 1
ATOM 1696 C CA . ASP A 1 223 ? 32.881 10.751 -51.097 1.00 98.69 223 ASP A CA 1
ATOM 1697 C C . ASP A 1 223 ? 34.097 10.011 -51.679 1.00 98.69 223 ASP A C 1
ATOM 1699 O O . ASP A 1 223 ? 34.686 10.446 -52.672 1.00 98.69 223 ASP A O 1
ATOM 1703 N N . LEU A 1 224 ? 34.472 8.870 -51.089 1.00 98.69 224 LEU A N 1
ATOM 1704 C CA . LEU A 1 224 ? 35.572 8.038 -51.588 1.00 98.69 224 LEU A CA 1
ATOM 1705 C C . LEU A 1 224 ? 35.251 7.401 -52.946 1.00 98.69 224 LEU A C 1
ATOM 1707 O O . LEU A 1 224 ? 36.139 7.303 -53.793 1.00 98.69 224 LEU A O 1
ATOM 1711 N N . GLU A 1 225 ? 34.004 6.983 -53.172 1.00 98.56 225 GLU A N 1
ATOM 1712 C CA . GLU A 1 225 ? 33.547 6.476 -54.472 1.00 98.56 225 GLU A CA 1
ATOM 1713 C C . GLU A 1 225 ? 33.636 7.568 -55.552 1.00 98.56 225 GLU A C 1
ATOM 1715 O O . GLU A 1 225 ? 34.174 7.308 -56.631 1.00 98.56 225 GLU A O 1
ATOM 1720 N N . ALA A 1 226 ? 33.230 8.804 -55.241 1.00 98.56 226 ALA A N 1
ATOM 1721 C CA . ALA A 1 226 ? 33.352 9.945 -56.151 1.00 98.56 226 ALA A CA 1
ATOM 1722 C C . ALA A 1 226 ? 34.820 10.300 -56.459 1.00 98.56 226 ALA A C 1
ATOM 1724 O O . ALA A 1 226 ? 35.178 10.524 -57.616 1.00 98.56 226 ALA A O 1
ATOM 1725 N N . GLN A 1 227 ? 35.703 10.297 -55.451 1.00 98.56 227 GLN A N 1
ATOM 1726 C CA . GLN A 1 227 ? 37.147 10.483 -55.665 1.00 98.56 227 GLN A CA 1
ATOM 1727 C C . GLN A 1 227 ? 37.737 9.371 -56.539 1.00 98.56 227 GLN A C 1
ATOM 1729 O O . GLN A 1 227 ? 38.562 9.635 -57.415 1.00 98.56 227 GLN A O 1
ATOM 1734 N N . GLN A 1 228 ? 37.311 8.123 -56.324 1.00 98.56 228 GLN A N 1
ATOM 1735 C CA . GLN A 1 228 ? 37.752 6.990 -57.130 1.00 98.56 228 GLN A CA 1
ATOM 1736 C C . GLN A 1 228 ? 37.316 7.135 -58.594 1.00 98.56 228 GLN A C 1
ATOM 1738 O O . GLN A 1 228 ? 38.093 6.804 -59.491 1.00 98.56 228 GLN A O 1
ATOM 1743 N N . GLU A 1 229 ? 36.088 7.587 -58.844 1.00 98.44 229 GLU A N 1
ATOM 1744 C CA . GLU A 1 229 ? 35.576 7.833 -60.194 1.00 98.44 229 GLU A CA 1
ATOM 1745 C C . GLU A 1 229 ? 36.329 8.980 -60.879 1.00 98.44 229 GLU A C 1
ATOM 1747 O O . GLU A 1 229 ? 36.870 8.773 -61.964 1.00 98.44 229 GLU A O 1
ATOM 1752 N N . SER A 1 230 ? 36.515 10.113 -60.194 1.00 98.44 230 SER A N 1
ATOM 1753 C CA . SER A 1 230 ? 37.316 11.246 -60.685 1.00 98.44 230 SER A CA 1
ATOM 1754 C C . SER A 1 230 ? 38.731 10.824 -61.096 1.00 98.44 230 SER A C 1
ATOM 1756 O O . SER A 1 230 ? 39.197 11.157 -62.182 1.00 98.44 230 SER A O 1
ATOM 1758 N N . LEU A 1 231 ? 39.422 10.034 -60.265 1.00 98.31 231 LEU A N 1
ATOM 1759 C CA . LEU A 1 231 ? 40.771 9.549 -60.583 1.00 98.31 231 LEU A CA 1
ATOM 1760 C C . LEU A 1 231 ? 40.790 8.593 -61.788 1.00 98.31 231 LEU A C 1
ATOM 1762 O O . LEU A 1 231 ? 41.757 8.579 -62.553 1.00 98.31 231 LEU A O 1
ATOM 1766 N N . LYS A 1 232 ? 39.736 7.788 -61.982 1.00 98.06 232 LYS A N 1
ATOM 1767 C CA . LYS A 1 232 ? 39.601 6.940 -63.179 1.00 98.06 232 LYS A CA 1
ATOM 1768 C C . LYS A 1 232 ? 39.391 7.788 -64.433 1.00 98.06 232 LYS A C 1
ATOM 1770 O O . LYS A 1 232 ? 39.994 7.487 -65.462 1.00 98.06 232 LYS A O 1
ATOM 1775 N N . GLU A 1 233 ? 38.573 8.835 -64.354 1.00 97.94 233 GLU A N 1
ATOM 1776 C CA . GLU A 1 233 ? 38.356 9.777 -65.457 1.00 97.94 233 GLU A CA 1
ATOM 1777 C C . GLU A 1 233 ? 39.644 10.525 -65.827 1.00 97.94 233 GLU A C 1
ATOM 1779 O O . GLU A 1 233 ? 39.996 10.597 -67.007 1.00 97.94 233 GLU A O 1
ATOM 1784 N N . GLU A 1 234 ? 40.399 11.006 -64.834 1.00 97.50 234 GLU A N 1
ATOM 1785 C CA . GLU A 1 234 ? 41.707 11.639 -65.042 1.00 97.50 234 GLU A CA 1
ATOM 1786 C C . GLU A 1 234 ? 42.694 10.695 -65.740 1.00 97.50 234 GLU A C 1
ATOM 1788 O O . GLU A 1 234 ? 43.358 11.087 -66.704 1.00 97.50 234 GLU A O 1
ATOM 1793 N N . LEU A 1 235 ? 42.758 9.431 -65.305 1.00 97.44 235 LEU A N 1
ATOM 1794 C CA . LEU A 1 235 ? 43.609 8.417 -65.927 1.00 97.44 235 LEU A CA 1
ATOM 1795 C C . LEU A 1 235 ? 43.238 8.194 -67.401 1.00 97.44 235 LEU A C 1
ATOM 1797 O O . LEU A 1 235 ? 44.120 8.186 -68.263 1.00 97.44 235 LEU A O 1
ATOM 1801 N N . LEU A 1 236 ? 41.945 8.040 -67.702 1.00 96.62 236 LEU A N 1
ATOM 1802 C CA . LEU A 1 236 ? 41.458 7.868 -69.074 1.00 96.62 236 LEU A CA 1
ATOM 1803 C C . LEU A 1 236 ? 41.764 9.094 -69.945 1.00 96.62 236 LEU A C 1
ATOM 1805 O O . LEU A 1 236 ? 42.208 8.943 -71.086 1.00 96.62 236 LEU A O 1
ATOM 1809 N N . CYS A 1 237 ? 41.586 10.300 -69.404 1.00 96.06 237 CYS A N 1
ATOM 1810 C CA . CYS A 1 237 ? 41.921 11.550 -70.083 1.00 96.06 237 CYS A CA 1
ATOM 1811 C C . CYS A 1 237 ? 43.415 11.611 -70.443 1.00 96.06 237 CYS A C 1
ATOM 1813 O O . CYS A 1 237 ? 43.770 11.890 -71.591 1.00 96.06 237 CYS A O 1
ATOM 1815 N N . LEU A 1 238 ? 44.301 11.278 -69.499 1.00 95.56 238 LEU A N 1
ATOM 1816 C CA . LEU A 1 238 ? 45.747 11.231 -69.736 1.00 95.56 238 LEU A CA 1
ATOM 1817 C C . LEU A 1 238 ? 46.132 10.202 -70.807 1.00 95.56 238 LEU A C 1
ATOM 1819 O O . LEU A 1 238 ? 46.965 10.503 -71.665 1.00 95.56 238 LEU A O 1
ATOM 1823 N N . MET A 1 239 ? 45.508 9.019 -70.799 1.00 94.69 239 MET A N 1
ATOM 1824 C CA . MET A 1 239 ? 45.735 7.996 -71.827 1.00 94.69 239 MET A CA 1
ATOM 1825 C C . MET A 1 239 ? 45.312 8.478 -73.221 1.00 94.69 239 MET A C 1
ATOM 1827 O O . MET A 1 239 ? 46.101 8.377 -74.161 1.00 94.69 239 MET A O 1
ATOM 1831 N N . SER A 1 240 ? 44.117 9.062 -73.346 1.00 93.69 240 SER A N 1
ATOM 1832 C CA . SER A 1 240 ? 43.626 9.619 -74.614 1.00 93.69 240 SER A CA 1
ATOM 1833 C C . SER A 1 240 ? 44.520 10.759 -75.122 1.00 93.69 240 SER A C 1
ATOM 1835 O O . SER A 1 240 ? 44.839 10.818 -76.309 1.00 93.69 240 SER A O 1
ATOM 1837 N N . ASN A 1 241 ? 44.968 11.658 -74.240 1.00 90.75 241 ASN A N 1
ATOM 1838 C CA . ASN A 1 241 ? 45.876 12.752 -74.607 1.00 90.75 241 ASN A CA 1
ATOM 1839 C C . ASN A 1 241 ? 47.230 12.228 -75.107 1.00 90.75 241 ASN A C 1
ATOM 1841 O O . ASN A 1 241 ? 47.796 12.770 -76.063 1.00 90.75 241 ASN A O 1
ATOM 1845 N N . HIS A 1 242 ? 47.752 11.170 -74.478 1.00 91.06 242 HIS A N 1
ATOM 1846 C CA . HIS A 1 242 ? 48.986 10.521 -74.912 1.00 91.06 242 HIS A CA 1
ATOM 1847 C C . HIS A 1 242 ? 48.830 9.885 -76.299 1.00 91.06 242 HIS A C 1
ATOM 1849 O O . HIS A 1 242 ? 49.653 10.137 -77.179 1.00 91.06 242 HIS A O 1
ATOM 1855 N N . GLU A 1 243 ? 47.749 9.136 -76.527 1.00 89.88 243 GLU A N 1
ATOM 1856 C CA . GLU A 1 243 ? 47.438 8.529 -77.826 1.00 89.88 243 GLU A CA 1
ATOM 1857 C C . GLU A 1 243 ? 47.312 9.585 -78.940 1.00 89.88 243 GLU A C 1
ATOM 1859 O O . GLU A 1 243 ? 47.898 9.441 -80.017 1.00 89.88 243 GLU A O 1
ATOM 1864 N N . GLN A 1 244 ? 46.621 10.695 -78.672 1.00 84.88 244 GLN A N 1
ATOM 1865 C CA . GLN A 1 244 ? 46.506 11.814 -79.613 1.00 84.88 244 GLN A CA 1
ATOM 1866 C C . GLN A 1 244 ? 47.864 12.474 -79.896 1.00 84.88 244 GLN A C 1
ATOM 1868 O O . GLN A 1 244 ? 48.206 12.719 -81.049 1.00 84.88 244 GLN A O 1
ATOM 1873 N N . THR A 1 245 ? 48.685 12.718 -78.872 1.00 77.50 245 THR A N 1
ATOM 1874 C CA . THR A 1 245 ? 50.005 13.351 -79.053 1.00 77.50 245 THR A CA 1
ATOM 1875 C C . THR A 1 245 ? 50.980 12.452 -79.818 1.00 77.50 245 THR A C 1
ATOM 1877 O O . THR A 1 245 ? 51.747 12.945 -80.641 1.00 77.50 245 THR A O 1
ATOM 1880 N N . CYS A 1 246 ? 50.949 11.137 -79.587 1.00 76.88 246 CYS A N 1
ATOM 1881 C CA . CYS A 1 246 ? 51.790 10.178 -80.307 1.00 76.88 246 CYS A CA 1
ATOM 1882 C C . CYS A 1 246 ? 51.316 9.910 -81.745 1.00 76.88 246 CYS A C 1
ATOM 1884 O O . CYS A 1 246 ? 52.135 9.553 -82.591 1.00 76.88 246 CYS A O 1
ATOM 1886 N N . SER A 1 247 ? 50.020 10.066 -82.030 1.00 69.62 247 SER A N 1
ATOM 1887 C CA . SER A 1 247 ? 49.450 9.881 -83.373 1.00 69.62 247 SER A CA 1
ATOM 1888 C C . SER A 1 247 ? 49.538 11.130 -84.260 1.00 69.62 247 SER A C 1
ATOM 1890 O O . SER A 1 247 ? 49.482 11.012 -85.487 1.00 69.62 247 SER A O 1
ATOM 1892 N N . LEU A 1 248 ? 49.732 12.320 -83.682 1.00 58.94 248 LEU A N 1
ATOM 1893 C CA . LEU A 1 248 ? 50.030 13.532 -84.442 1.00 58.94 248 LEU A CA 1
ATOM 1894 C C . LEU A 1 248 ? 51.486 13.493 -84.947 1.00 58.94 248 LEU A C 1
ATOM 1896 O O . LEU A 1 248 ? 52.413 13.389 -84.140 1.00 58.94 248 LEU A O 1
ATOM 1900 N N . PRO A 1 249 ? 51.743 13.607 -86.266 1.00 56.66 249 PRO A N 1
ATOM 1901 C CA . PRO A 1 249 ? 53.108 13.706 -86.758 1.00 56.66 249 PRO A CA 1
ATOM 1902 C C . PRO A 1 249 ? 53.723 14.986 -86.199 1.00 56.66 249 PRO A C 1
ATOM 1904 O O . PRO A 1 249 ? 53.117 16.055 -86.290 1.00 56.66 249 PRO A O 1
ATOM 1907 N N . VAL A 1 250 ? 54.932 14.879 -85.639 1.00 56.38 250 VAL A N 1
ATOM 1908 C CA . VAL A 1 250 ? 55.753 16.026 -85.236 1.00 56.38 250 VAL A CA 1
ATOM 1909 C C . VAL A 1 250 ? 55.937 16.906 -86.469 1.00 56.38 250 VAL A C 1
ATOM 1911 O O . VAL A 1 250 ? 56.784 16.656 -87.329 1.00 56.38 250 VAL A O 1
ATOM 1914 N N . GLY A 1 251 ? 55.065 17.906 -86.584 1.00 52.31 251 GLY A N 1
ATOM 1915 C CA . GLY A 1 251 ? 55.066 18.898 -87.635 1.00 52.31 251 GLY A CA 1
ATOM 1916 C C . GLY A 1 251 ? 56.355 19.684 -87.536 1.00 52.31 251 GLY A C 1
ATOM 1917 O O . GLY A 1 251 ? 56.492 20.602 -86.734 1.00 52.31 251 GLY A O 1
ATOM 1918 N N . SER A 1 252 ? 57.304 19.290 -88.370 1.00 58.06 252 SER A N 1
ATOM 1919 C CA . SER A 1 252 ? 58.488 20.052 -88.715 1.00 58.06 252 SER A CA 1
ATOM 1920 C C . SER A 1 252 ? 58.058 21.460 -89.114 1.00 58.06 252 SER A C 1
ATOM 1922 O O . SER A 1 252 ? 57.208 21.601 -89.996 1.00 58.06 252 SER A O 1
ATOM 1924 N N . ARG A 1 253 ? 58.661 22.489 -88.508 1.00 55.28 253 ARG A N 1
ATOM 1925 C CA . ARG A 1 253 ? 58.845 23.831 -89.094 1.00 55.28 253 ARG A CA 1
ATOM 1926 C C . ARG A 1 253 ? 59.673 24.730 -88.160 1.00 55.28 253 ARG A C 1
ATOM 1928 O O . ARG A 1 253 ? 59.532 24.634 -86.949 1.00 55.28 253 ARG A O 1
ATOM 1935 N N . PRO A 1 254 ? 60.449 25.678 -88.705 1.00 52.56 254 PRO A N 1
ATOM 1936 C CA . PRO A 1 254 ? 61.602 25.438 -89.564 1.00 52.56 254 PRO A CA 1
ATOM 1937 C C . PRO A 1 254 ? 62.863 26.113 -88.988 1.00 52.56 254 PRO A C 1
ATOM 1939 O O . PRO A 1 254 ? 62.790 27.110 -88.273 1.00 52.56 254 PRO A O 1
ATOM 1942 N N . PHE A 1 255 ? 64.033 25.600 -89.360 1.00 55.41 255 PHE A N 1
ATOM 1943 C CA . PHE A 1 255 ? 65.302 26.314 -89.221 1.00 55.41 255 PHE A CA 1
ATOM 1944 C C . PHE A 1 255 ? 65.193 27.639 -90.001 1.00 55.41 255 PHE A C 1
ATOM 1946 O O . PHE A 1 255 ? 64.890 27.622 -91.197 1.00 55.41 255 PHE A O 1
ATOM 1953 N N . ARG A 1 256 ? 65.367 28.781 -89.330 1.00 53.22 256 ARG A N 1
ATOM 1954 C CA . ARG A 1 256 ? 65.411 30.105 -89.968 1.00 53.22 256 ARG A CA 1
ATOM 1955 C C . ARG A 1 256 ? 66.888 30.521 -90.074 1.00 53.22 256 ARG A C 1
ATOM 1957 O O . ARG A 1 256 ? 67.557 30.423 -89.046 1.00 53.22 256 ARG A O 1
ATOM 1964 N N . PRO A 1 257 ? 67.398 30.892 -91.267 1.00 68.62 257 PRO A N 1
ATOM 1965 C CA . PRO A 1 257 ? 68.780 31.343 -91.437 1.00 68.62 257 PRO A CA 1
ATOM 1966 C C . PRO A 1 257 ? 69.039 32.688 -90.754 1.00 68.62 257 PRO A C 1
ATOM 1968 O O . PRO A 1 257 ? 68.072 33.479 -90.616 1.00 68.62 257 PRO A O 1
#

InterPro domains:
  IPR002957 Keratin, type I [PR01248] (182-195)
  IPR002957 Keratin, type I [PR01248] (203-226)
  IPR002957 Keratin, type I [PTHR23239] (48-245)
  IPR039008 Intermediate filament, rod domain [PF00038] (104-244)
  IPR039008 Intermediate filament, rod domain [PS51842] (104-257)
  IPR039008 Intermediate filament, rod domain [SM01391] (103-256)

Organism: NCBI:txid83772

Foldseek 3Di:
DDDDDDDDDDDDDDDDDDDDDDDDDDDDDDDDDDDDDDDDDDDPDDDDDDDPPPPPPDPDDDDDDDDDDDDDDPDDDDDDDDDDDDDDDDDDDDDDDDDDDVVVVVVVVVVVVVVVVVVVVVVVVVVVVVVVVVVVVVCVVVVVVPVVVVVVVVVVVVVVVVVVVVVVVVVVVVVVVVVVVVVVVVVVVVVVVVVVVVVVVVVVVVVVVVVVVVVVVVVVVVVVVVVVVVVVVVVVVVVVVVVVVVPDPPDDDDDDD